Protein AF-A0A936W8V9-F1 (afdb_monomer_lite)

Sequence (253 aa):
MNIRAGKVLLAAVVLLLGIQEAFNMHRQIDDLTSFVIALVVILLVCSRILWSAFKPRDPLSQPSKGRKVFWNVAGGFCALIIVGNILGLDKPPKQTLTVNGLKIPLDACVEGAIRMVDTKAERISLCTCWATALANDSKVSKTYKHELEKGQLDLVIERLQREGTIDLAQLSACMANSKGIRWTDGMLDRVKRDCLTRMKDQGSDGEYDGEKFCDCLTNKVALHSPTFLLDVTPDSVAALTQIQEDCTALSRK

Structure (mmCIF, N/CA/C/O backbone):
data_AF-A0A936W8V9-F1
#
_entry.id   AF-A0A936W8V9-F1
#
loop_
_atom_site.group_PDB
_atom_site.id
_atom_site.type_symbol
_atom_site.label_atom_id
_atom_site.label_alt_id
_atom_site.label_comp_id
_atom_site.label_asym_id
_atom_site.label_entity_id
_atom_site.label_seq_id
_atom_site.pdbx_PDB_ins_code
_atom_site.Cartn_x
_atom_site.Cartn_y
_atom_site.Cartn_z
_atom_site.occupancy
_atom_site.B_iso_or_equiv
_atom_site.auth_seq_id
_atom_site.auth_comp_id
_atom_site.auth_asym_id
_atom_site.auth_atom_id
_atom_site.pdbx_PDB_model_num
ATOM 1 N N . MET A 1 1 ? 37.324 -20.707 34.505 1.00 37.88 1 MET A N 1
ATOM 2 C CA . MET A 1 1 ? 35.964 -20.148 34.318 1.00 37.88 1 MET A CA 1
ATOM 3 C C . MET A 1 1 ? 35.414 -20.644 32.988 1.00 37.88 1 MET A C 1
ATOM 5 O O . MET A 1 1 ? 35.873 -20.175 31.960 1.00 37.88 1 MET A O 1
ATOM 9 N N . ASN A 1 2 ? 34.470 -21.592 32.977 1.00 39.66 2 ASN A N 1
ATOM 10 C CA . ASN A 1 2 ? 33.780 -21.969 31.735 1.00 39.66 2 ASN A CA 1
ATOM 11 C C . ASN A 1 2 ? 32.602 -21.015 31.523 1.00 39.66 2 ASN A C 1
ATOM 13 O O . ASN A 1 2 ? 31.531 -21.206 32.102 1.00 39.66 2 ASN A O 1
ATOM 17 N N . ILE A 1 3 ? 32.822 -19.963 30.734 1.00 49.72 3 ILE A N 1
ATOM 18 C CA . ILE A 1 3 ? 31.761 -19.049 30.304 1.00 49.72 3 ILE A CA 1
ATOM 19 C C . ILE A 1 3 ? 30.770 -19.865 29.470 1.00 49.72 3 ILE A C 1
ATOM 21 O O . ILE A 1 3 ? 31.146 -20.528 28.505 1.00 49.72 3 ILE A O 1
ATOM 25 N N . ARG A 1 4 ? 29.486 -19.844 29.841 1.00 57.22 4 ARG A N 1
ATOM 26 C CA . ARG A 1 4 ? 28.439 -20.504 29.048 1.00 57.22 4 ARG A CA 1
ATOM 27 C C . ARG A 1 4 ? 28.131 -19.646 27.822 1.00 57.22 4 ARG A C 1
ATOM 29 O O . ARG A 1 4 ? 27.159 -18.895 27.840 1.00 57.22 4 ARG A O 1
ATOM 36 N N . ALA A 1 5 ? 28.950 -19.769 26.776 1.00 57.88 5 ALA A N 1
ATOM 37 C CA . ALA A 1 5 ? 28.848 -18.999 25.533 1.00 57.88 5 ALA A CA 1
ATOM 38 C C . ALA A 1 5 ? 27.419 -18.975 24.953 1.00 57.88 5 ALA A C 1
ATOM 40 O O . ALA A 1 5 ? 26.938 -17.919 24.559 1.00 57.88 5 ALA A O 1
ATOM 41 N N . GLY A 1 6 ? 26.678 -20.087 25.030 1.00 59.22 6 GLY A N 1
ATOM 42 C CA . GLY A 1 6 ? 25.282 -20.148 24.575 1.00 59.22 6 GLY A CA 1
ATOM 43 C C . GLY A 1 6 ? 24.300 -19.253 25.348 1.00 59.22 6 GLY A C 1
ATOM 44 O O . GLY A 1 6 ? 23.336 -18.770 24.768 1.00 59.22 6 GLY A O 1
ATOM 45 N N . LYS A 1 7 ? 24.540 -18.964 26.636 1.00 56.91 7 LYS A N 1
ATOM 46 C CA . LYS A 1 7 ? 23.698 -18.024 27.406 1.00 56.91 7 LYS A CA 1
ATOM 47 C C . LYS A 1 7 ? 24.012 -16.568 27.075 1.00 56.91 7 LYS A C 1
ATOM 49 O O . LYS A 1 7 ? 23.115 -15.735 27.102 1.00 56.91 7 LYS A O 1
ATOM 54 N N . VAL A 1 8 ? 25.274 -16.277 26.770 1.00 61.38 8 VAL A N 1
ATOM 55 C CA . VAL A 1 8 ? 25.704 -14.951 26.311 1.00 61.38 8 VAL A CA 1
ATOM 56 C C . VAL A 1 8 ? 25.133 -14.679 24.918 1.00 61.38 8 VAL A C 1
ATOM 58 O O . VAL A 1 8 ? 24.550 -13.623 24.701 1.00 61.38 8 VAL A O 1
ATOM 61 N N . LEU A 1 9 ? 25.189 -15.672 24.023 1.00 65.25 9 LEU A N 1
ATOM 62 C CA . LEU A 1 9 ? 24.559 -15.613 22.703 1.00 65.25 9 LEU A CA 1
ATOM 63 C C . LEU A 1 9 ? 23.038 -15.414 22.812 1.00 65.25 9 LEU A C 1
ATOM 65 O O . LEU A 1 9 ? 22.484 -14.544 22.152 1.00 65.25 9 LEU A O 1
ATOM 69 N N . LEU A 1 10 ? 22.369 -16.156 23.702 1.00 63.50 10 LEU A N 1
ATOM 70 C CA . LEU A 1 10 ? 20.932 -16.007 23.943 1.00 63.50 10 LEU A CA 1
ATOM 71 C C . LEU A 1 10 ? 20.573 -14.606 24.462 1.00 63.50 10 LEU A C 1
ATOM 73 O O . LEU A 1 10 ? 19.599 -14.023 24.001 1.00 63.50 10 LEU A O 1
ATOM 77 N N . ALA A 1 11 ? 21.359 -14.047 25.388 1.00 61.91 11 ALA A N 1
ATOM 78 C CA . ALA A 1 11 ? 21.147 -12.684 25.872 1.00 61.91 11 ALA A CA 1
ATOM 79 C C . ALA A 1 11 ? 21.314 -11.645 24.754 1.00 61.91 11 ALA A C 1
ATOM 81 O O . ALA A 1 11 ? 20.535 -10.699 24.704 1.00 61.91 11 ALA A O 1
ATOM 82 N N . ALA A 1 12 ? 22.288 -11.830 23.857 1.00 64.44 12 ALA A N 1
ATOM 83 C CA . ALA A 1 12 ? 22.504 -10.949 22.711 1.00 64.44 12 ALA A CA 1
ATOM 84 C C . ALA A 1 12 ? 21.347 -11.024 21.701 1.00 64.44 12 ALA A C 1
ATOM 86 O O . ALA A 1 12 ? 20.862 -9.989 21.256 1.00 64.44 12 ALA A O 1
ATOM 87 N N . VAL A 1 13 ? 20.852 -12.228 21.397 1.00 65.06 13 VAL A N 1
ATOM 88 C CA . VAL A 1 13 ? 19.699 -12.424 20.500 1.00 65.06 13 VAL A CA 1
ATOM 89 C C . VAL A 1 13 ? 18.427 -11.806 21.089 1.00 65.06 13 VAL A C 1
ATOM 91 O O . VAL A 1 13 ? 17.727 -11.078 20.393 1.00 65.06 13 VAL A O 1
ATOM 94 N N . VAL A 1 14 ? 18.152 -12.035 22.378 1.00 69.75 14 VAL A N 1
ATOM 95 C CA . VAL A 1 14 ? 16.986 -11.452 23.070 1.00 69.75 14 VAL A CA 1
ATOM 96 C C . VAL A 1 14 ? 17.079 -9.928 23.140 1.00 69.75 14 VAL A C 1
ATOM 98 O O . VAL A 1 14 ? 16.068 -9.254 22.970 1.00 69.75 14 VAL A O 1
ATOM 101 N N . LEU A 1 15 ? 18.277 -9.377 23.350 1.00 68.75 15 LEU A N 1
ATOM 102 C CA . LEU A 1 15 ? 18.489 -7.932 23.358 1.00 68.75 15 LEU A CA 1
ATOM 103 C C . LEU A 1 15 ? 18.220 -7.326 21.973 1.00 68.75 15 LEU A C 1
ATOM 105 O O . LEU A 1 15 ? 17.493 -6.346 21.874 1.00 68.75 15 LEU A O 1
ATOM 109 N N . LEU A 1 16 ? 18.775 -7.915 20.910 1.00 63.75 16 LEU A N 1
ATOM 110 C CA . LEU A 1 16 ? 18.636 -7.396 19.546 1.00 63.75 16 LEU A CA 1
ATOM 111 C C . LEU A 1 16 ? 17.187 -7.462 19.051 1.00 63.75 16 LEU A C 1
ATOM 113 O O . LEU A 1 16 ? 16.658 -6.450 18.596 1.00 63.75 16 LEU A O 1
ATOM 117 N N . LEU A 1 17 ? 16.533 -8.617 19.202 1.00 66.44 17 LEU A N 1
ATOM 118 C CA . LEU A 1 17 ? 15.135 -8.791 18.796 1.00 66.44 17 LEU A CA 1
ATOM 119 C C . LEU A 1 17 ? 14.184 -7.981 19.686 1.00 66.44 17 LEU A C 1
ATOM 121 O O . LEU A 1 17 ? 13.256 -7.353 19.190 1.00 66.44 17 LEU A O 1
ATOM 125 N N . GLY A 1 18 ? 14.438 -7.937 20.997 1.00 64.88 18 GLY A N 1
ATOM 126 C CA . GLY A 1 18 ? 13.626 -7.164 21.933 1.00 64.88 18 GLY A CA 1
ATOM 127 C C . GLY A 1 18 ? 13.702 -5.660 21.676 1.00 64.88 18 GLY A C 1
ATOM 128 O O . GLY A 1 18 ? 12.679 -4.984 21.708 1.00 64.88 18 GLY A O 1
ATOM 129 N N . ILE A 1 19 ? 14.895 -5.124 21.392 1.00 68.88 19 ILE A N 1
ATOM 130 C CA . ILE A 1 19 ? 15.062 -3.706 21.046 1.00 68.88 19 ILE A CA 1
ATOM 131 C C . ILE A 1 19 ? 14.352 -3.391 19.726 1.00 68.88 19 ILE A C 1
ATOM 133 O O . ILE A 1 19 ? 13.670 -2.372 19.649 1.00 68.88 19 ILE A O 1
ATOM 137 N N . GLN A 1 20 ? 14.463 -4.256 18.711 1.00 65.31 20 GLN A N 1
ATOM 138 C CA . GLN A 1 20 ? 13.733 -4.080 17.450 1.00 65.31 20 GLN A CA 1
ATOM 139 C C . GLN A 1 20 ? 12.219 -4.013 17.672 1.00 65.31 20 GLN A C 1
ATOM 141 O O . GLN A 1 20 ? 11.575 -3.102 17.154 1.00 65.31 20 GLN A O 1
ATOM 146 N N . GLU A 1 21 ? 11.662 -4.907 18.490 1.00 67.69 21 GLU A N 1
ATOM 147 C CA . GLU A 1 21 ? 10.230 -4.881 18.796 1.00 67.69 21 GLU A CA 1
ATOM 148 C C . GLU A 1 21 ? 9.819 -3.673 19.640 1.00 67.69 21 GLU A C 1
ATOM 150 O O . GLU A 1 21 ? 8.775 -3.076 19.390 1.00 67.69 21 GLU A O 1
ATOM 155 N N . ALA A 1 22 ? 10.657 -3.231 20.582 1.00 67.12 22 ALA A N 1
ATOM 156 C CA . ALA A 1 22 ? 10.398 -2.006 21.333 1.00 67.12 22 ALA A CA 1
ATOM 157 C C . ALA A 1 22 ? 10.363 -0.777 20.404 1.00 67.12 22 ALA A C 1
ATOM 159 O O . ALA A 1 22 ? 9.463 0.054 20.510 1.00 67.12 22 ALA A O 1
ATOM 160 N N . PHE A 1 23 ? 11.293 -0.675 19.449 1.00 66.56 23 PHE A N 1
ATOM 161 C CA . PHE A 1 23 ? 11.284 0.398 18.448 1.00 66.56 23 PHE A CA 1
ATOM 162 C C . PHE A 1 23 ? 10.077 0.318 17.507 1.00 66.56 23 PHE A C 1
ATOM 164 O O . PHE A 1 23 ? 9.501 1.355 17.174 1.00 66.56 23 PHE A O 1
ATOM 171 N N . ASN A 1 24 ? 9.666 -0.888 17.105 1.00 65.50 24 ASN A N 1
ATOM 172 C CA . ASN A 1 24 ? 8.441 -1.085 16.330 1.00 65.50 24 ASN A CA 1
ATOM 173 C C . ASN A 1 24 ? 7.208 -0.630 17.118 1.00 65.50 24 ASN A C 1
ATOM 175 O O . ASN A 1 24 ? 6.379 0.100 16.581 1.00 65.50 24 ASN A O 1
ATOM 179 N N . MET A 1 25 ? 7.117 -0.993 18.398 1.00 62.84 25 MET A N 1
ATOM 180 C CA . MET A 1 25 ? 6.030 -0.583 19.288 1.00 62.84 25 MET A CA 1
ATOM 181 C C . MET A 1 25 ? 5.993 0.939 19.474 1.00 62.84 25 MET A C 1
ATOM 183 O O . MET A 1 25 ? 4.933 1.550 19.346 1.00 62.84 25 MET A O 1
ATOM 187 N N . HIS A 1 26 ? 7.148 1.576 19.695 1.00 66.38 26 HIS A N 1
ATOM 188 C CA . HIS A 1 26 ? 7.242 3.034 19.799 1.00 66.38 26 HIS A CA 1
ATOM 189 C C . HIS A 1 26 ? 6.765 3.726 18.516 1.00 66.38 26 HIS A C 1
ATOM 191 O O . HIS A 1 26 ? 5.952 4.642 18.582 1.00 66.38 26 HIS A O 1
ATOM 197 N N . ARG A 1 27 ? 7.174 3.226 17.342 1.00 59.06 27 ARG A N 1
ATOM 198 C CA . ARG A 1 27 ? 6.687 3.723 16.043 1.00 59.06 27 ARG A CA 1
ATOM 199 C C . ARG A 1 27 ? 5.178 3.552 15.837 1.00 59.06 27 ARG A C 1
ATOM 201 O O . ARG A 1 27 ? 4.585 4.301 15.063 1.00 59.06 27 ARG A O 1
ATOM 208 N N . GLN A 1 28 ? 4.558 2.555 16.465 1.00 55.88 28 GLN A N 1
ATOM 209 C CA . GLN A 1 28 ? 3.128 2.269 16.310 1.00 55.88 28 GLN A CA 1
ATOM 210 C C . GLN A 1 28 ? 2.243 3.114 17.229 1.00 55.88 28 GLN A C 1
ATOM 212 O O . GLN A 1 28 ? 1.166 3.550 16.811 1.00 55.88 28 GLN A O 1
ATOM 217 N N . ILE A 1 29 ? 2.680 3.319 18.471 1.00 63.56 29 ILE A N 1
ATOM 218 C CA . ILE A 1 29 ? 1.866 3.929 19.530 1.00 63.56 29 ILE A CA 1
ATOM 219 C C . ILE A 1 29 ? 2.212 5.415 19.712 1.00 63.56 29 ILE A C 1
ATOM 221 O O . ILE A 1 29 ? 1.361 6.178 20.159 1.00 63.56 29 ILE A O 1
ATOM 225 N N . ASP A 1 30 ? 3.422 5.830 19.319 1.00 54.50 30 ASP A N 1
ATOM 226 C CA . ASP A 1 30 ? 3.995 7.158 19.600 1.00 54.50 30 ASP A CA 1
ATOM 227 C C . ASP A 1 30 ? 4.002 7.489 21.107 1.00 54.50 30 ASP A C 1
ATOM 229 O O . ASP A 1 30 ? 3.985 8.640 21.534 1.00 54.50 30 ASP A O 1
ATOM 233 N N . ASP A 1 31 ? 4.019 6.442 21.940 1.00 61.50 31 ASP A N 1
ATOM 234 C CA . ASP A 1 31 ? 4.092 6.550 23.391 1.00 61.50 31 ASP A CA 1
ATOM 235 C C . ASP A 1 31 ? 5.502 6.195 23.866 1.00 61.50 31 ASP A C 1
ATOM 237 O O . ASP A 1 31 ? 5.981 5.059 23.755 1.00 61.50 31 ASP A O 1
ATOM 241 N N . LEU A 1 32 ? 6.182 7.208 24.397 1.00 54.34 32 LEU A N 1
ATOM 242 C CA . LEU A 1 32 ? 7.520 7.102 24.969 1.00 54.34 32 LEU A CA 1
ATOM 243 C C . LEU A 1 32 ? 7.519 6.242 26.246 1.00 54.34 32 LEU A C 1
ATOM 245 O O . LEU A 1 32 ? 8.511 5.585 26.561 1.00 54.34 32 LEU A O 1
ATOM 249 N N . THR A 1 33 ? 6.406 6.228 26.982 1.00 63.56 33 THR A N 1
ATOM 250 C CA . THR A 1 33 ? 6.311 5.568 28.289 1.00 63.56 33 THR A CA 1
ATOM 251 C C . THR A 1 33 ? 6.306 4.051 28.128 1.00 63.56 33 THR A C 1
ATOM 253 O O . THR A 1 33 ? 7.104 3.352 28.758 1.00 63.56 33 THR A O 1
ATOM 256 N N . SER A 1 34 ? 5.478 3.544 27.212 1.00 63.16 34 SER A N 1
ATOM 257 C CA . SER A 1 34 ? 5.430 2.124 26.846 1.00 63.16 34 SER A CA 1
ATOM 258 C C . SER A 1 34 ? 6.767 1.617 26.284 1.00 63.16 34 SER A C 1
ATOM 260 O O . SER A 1 34 ? 7.207 0.517 26.630 1.00 63.16 34 SER A O 1
ATOM 262 N N . PHE A 1 35 ? 7.476 2.445 25.505 1.00 66.19 35 PHE A N 1
ATOM 263 C CA . PHE A 1 35 ? 8.822 2.136 25.007 1.00 66.19 35 PHE A CA 1
ATOM 264 C C . PHE A 1 35 ? 9.847 1.971 26.137 1.00 66.19 35 PHE A C 1
ATOM 266 O O . PHE A 1 35 ? 10.566 0.970 26.189 1.00 66.19 35 PHE A O 1
ATOM 273 N N . VAL A 1 36 ? 9.897 2.926 27.072 1.00 65.38 36 VAL A N 1
ATOM 274 C CA . VAL A 1 36 ? 10.830 2.888 28.209 1.00 65.38 36 VAL A CA 1
ATOM 275 C C . VAL A 1 36 ? 10.567 1.664 29.088 1.00 65.38 36 VAL A C 1
ATOM 277 O O . VAL A 1 36 ? 11.514 0.987 29.491 1.00 65.38 36 VAL A O 1
ATOM 280 N N . ILE A 1 37 ? 9.299 1.325 29.339 1.00 68.94 37 ILE A N 1
ATOM 281 C CA . ILE A 1 37 ? 8.928 0.139 30.122 1.00 68.94 37 ILE A CA 1
ATOM 282 C C . ILE A 1 37 ? 9.406 -1.145 29.429 1.00 68.94 37 ILE A C 1
ATOM 284 O O . ILE A 1 37 ? 10.048 -1.979 30.073 1.00 68.94 37 ILE A O 1
ATOM 288 N N . ALA A 1 38 ? 9.159 -1.294 28.123 1.00 70.06 38 ALA A N 1
ATOM 289 C CA . ALA A 1 38 ? 9.606 -2.459 27.359 1.00 70.06 38 ALA A CA 1
ATOM 290 C C . ALA A 1 38 ? 11.135 -2.621 27.409 1.00 70.06 38 ALA A C 1
ATOM 292 O O . ALA A 1 38 ? 11.650 -3.714 27.664 1.00 70.06 38 ALA A O 1
ATOM 293 N N . LEU A 1 39 ? 11.870 -1.518 27.257 1.00 71.44 39 LEU A N 1
ATOM 294 C CA . LEU A 1 39 ? 13.332 -1.509 27.255 1.00 71.44 39 LEU A CA 1
ATOM 295 C C . LEU A 1 39 ? 13.913 -1.863 28.636 1.00 71.44 39 LEU A C 1
ATOM 297 O O . LEU A 1 39 ? 14.855 -2.654 28.730 1.00 71.44 39 LEU A O 1
ATOM 301 N N . VAL A 1 40 ? 13.302 -1.371 29.720 1.00 70.75 40 VAL A N 1
ATOM 302 C CA . VAL A 1 40 ? 13.661 -1.744 31.100 1.00 70.75 40 VAL A CA 1
ATOM 303 C C . VAL A 1 40 ? 13.437 -3.239 31.345 1.00 70.75 40 VAL A C 1
ATOM 305 O O . VAL A 1 40 ? 14.305 -3.901 31.919 1.00 70.75 40 VAL A O 1
ATOM 308 N N . VAL A 1 41 ? 12.321 -3.805 30.878 1.00 76.31 41 VAL A N 1
ATOM 309 C CA . VAL A 1 41 ? 12.036 -5.244 31.017 1.00 76.31 41 VAL A CA 1
ATOM 310 C C . VAL A 1 41 ? 13.072 -6.087 30.266 1.00 76.31 41 VAL A C 1
ATOM 312 O O . VAL A 1 41 ? 13.609 -7.041 30.836 1.00 76.31 41 VAL A O 1
ATOM 315 N N . ILE A 1 42 ? 13.419 -5.712 29.032 1.00 74.06 42 ILE A N 1
ATOM 316 C CA . ILE A 1 42 ? 14.437 -6.407 28.227 1.00 74.06 42 ILE A CA 1
ATOM 317 C C . ILE A 1 42 ? 15.800 -6.381 28.934 1.00 74.06 42 ILE A C 1
ATOM 319 O O . ILE A 1 42 ? 16.441 -7.424 29.087 1.00 74.06 42 ILE A O 1
ATOM 323 N N . LEU A 1 43 ? 16.222 -5.222 29.448 1.00 72.00 43 LEU A N 1
ATOM 324 C CA . LEU A 1 43 ? 17.481 -5.086 30.188 1.00 72.00 43 LEU A CA 1
ATOM 325 C C . LEU A 1 43 ? 17.495 -5.918 31.484 1.00 72.00 43 LEU A C 1
ATOM 327 O O . LEU A 1 43 ? 18.513 -6.537 31.819 1.00 72.00 43 LEU A O 1
ATOM 331 N N . LEU A 1 44 ? 16.371 -6.004 32.201 1.00 73.31 44 LEU A N 1
ATOM 332 C CA . LEU A 1 44 ? 16.239 -6.853 33.392 1.00 73.31 44 LEU A CA 1
ATOM 333 C C . LEU A 1 44 ? 16.338 -8.350 33.053 1.00 73.31 44 LEU A C 1
ATOM 335 O O . LEU A 1 44 ? 16.955 -9.115 33.801 1.00 73.31 44 LEU A O 1
ATOM 339 N N . VAL A 1 45 ? 15.797 -8.780 31.912 1.00 74.75 45 VAL A N 1
ATOM 340 C CA . VAL A 1 45 ? 15.921 -10.165 31.436 1.00 74.75 45 VAL A CA 1
ATOM 341 C C . VAL A 1 45 ? 17.364 -10.468 31.018 1.00 74.75 45 VAL A C 1
ATOM 343 O O . VAL A 1 45 ? 17.948 -11.445 31.499 1.00 74.75 45 VAL A O 1
ATOM 346 N N . CYS A 1 46 ? 17.985 -9.613 30.202 1.00 67.75 46 CYS A N 1
ATOM 347 C CA . CYS A 1 46 ? 19.363 -9.797 29.736 1.00 67.75 46 CYS A CA 1
ATOM 348 C C . CYS A 1 46 ? 20.372 -9.790 30.893 1.00 67.75 46 CYS A C 1
ATOM 350 O O . CYS A 1 46 ? 21.222 -10.681 30.972 1.00 67.75 46 CYS A O 1
ATOM 352 N N . SER A 1 47 ? 20.242 -8.861 31.847 1.00 69.69 47 SER A N 1
ATOM 353 C CA . SER A 1 47 ? 21.110 -8.806 33.035 1.00 69.69 47 SER A CA 1
ATOM 354 C C . SER A 1 47 ? 21.031 -10.084 33.878 1.00 69.69 47 SER A C 1
ATOM 356 O O . SER A 1 47 ? 22.053 -10.573 34.364 1.00 69.69 47 SER A O 1
ATOM 358 N N . ARG A 1 48 ? 19.850 -10.708 33.996 1.00 65.81 48 ARG A N 1
ATOM 359 C CA . ARG A 1 48 ? 19.678 -11.982 34.717 1.00 65.81 48 ARG A CA 1
ATOM 360 C C . ARG A 1 48 ? 20.191 -13.196 33.942 1.00 65.81 48 ARG A C 1
ATOM 362 O O . ARG A 1 48 ? 20.740 -14.109 34.569 1.00 65.81 48 ARG A O 1
ATOM 369 N N . ILE A 1 49 ? 20.069 -13.220 32.612 1.00 69.31 49 ILE A N 1
ATOM 370 C CA . ILE A 1 49 ? 20.666 -14.273 31.769 1.00 69.31 49 ILE A CA 1
ATOM 371 C C . ILE A 1 49 ? 22.194 -14.230 31.884 1.00 69.31 49 ILE A C 1
ATOM 373 O O . ILE A 1 49 ? 22.821 -15.272 32.105 1.00 69.31 49 ILE A O 1
ATOM 377 N N . LEU A 1 50 ? 22.777 -13.029 31.828 1.00 66.19 50 LEU A N 1
ATOM 378 C CA . LEU A 1 50 ? 24.210 -12.812 32.013 1.00 66.19 50 LEU A CA 1
ATOM 379 C C . LEU A 1 50 ? 24.652 -13.207 33.429 1.00 66.19 50 LEU A C 1
ATOM 381 O O . LEU A 1 50 ? 25.574 -14.006 33.574 1.00 66.19 50 LEU A O 1
ATOM 385 N N . TRP A 1 51 ? 23.931 -12.800 34.480 1.00 64.94 51 TRP A N 1
ATOM 386 C CA . TRP A 1 51 ? 24.224 -13.227 35.858 1.00 64.94 51 TRP A CA 1
ATOM 387 C C . TRP A 1 51 ? 24.206 -14.761 36.016 1.00 64.94 51 TRP A C 1
ATOM 389 O O . TRP A 1 51 ? 25.040 -15.352 36.703 1.00 64.94 51 TRP A O 1
ATOM 399 N N . SER A 1 52 ? 23.282 -15.446 35.336 1.00 65.06 52 SER A N 1
ATOM 400 C CA . SER A 1 52 ? 23.204 -16.916 35.293 1.00 65.06 52 SER A CA 1
ATOM 401 C C . SER A 1 52 ? 24.325 -17.577 34.473 1.00 65.06 52 SER A C 1
ATOM 403 O O . SER A 1 52 ? 24.556 -18.788 34.600 1.00 65.06 52 SER A O 1
ATOM 405 N N . ALA A 1 53 ? 24.995 -16.828 33.597 1.00 59.47 53 ALA A N 1
ATOM 406 C CA . ALA A 1 53 ? 26.127 -17.295 32.802 1.00 59.47 53 ALA A CA 1
ATOM 407 C C . ALA A 1 53 ? 27.452 -17.223 33.578 1.00 59.47 53 ALA A C 1
ATOM 409 O O . ALA A 1 53 ? 28.310 -18.077 33.356 1.00 59.47 53 ALA A O 1
ATOM 410 N N . PHE A 1 54 ? 27.578 -16.277 34.516 1.00 61.59 54 PHE A N 1
ATOM 411 C CA . PHE A 1 54 ? 28.797 -16.044 35.301 1.00 61.59 54 PHE A CA 1
ATOM 412 C C . PHE A 1 54 ? 28.805 -16.684 36.701 1.00 61.59 54 PHE A C 1
ATOM 414 O O . PHE A 1 54 ? 29.822 -16.625 37.388 1.00 61.59 54 PHE A O 1
ATOM 421 N N . LYS A 1 55 ? 27.715 -17.328 37.145 1.00 53.81 55 LYS A N 1
ATOM 422 C CA . LYS A 1 55 ? 27.662 -17.930 38.488 1.00 53.81 55 LYS A CA 1
ATOM 423 C C . LYS A 1 55 ? 28.568 -19.181 38.598 1.00 53.81 55 LYS A C 1
ATOM 425 O O . LYS A 1 55 ? 28.393 -20.105 37.793 1.00 53.81 55 LYS A O 1
ATOM 430 N N . PRO A 1 56 ? 29.490 -19.255 39.582 1.00 48.66 56 PRO A N 1
ATOM 431 C CA . PRO A 1 56 ? 30.291 -20.451 39.839 1.00 48.66 56 PRO A CA 1
ATOM 432 C C . PRO A 1 56 ? 29.409 -21.634 40.275 1.00 48.66 56 PRO A C 1
ATOM 434 O O . PRO A 1 56 ? 28.299 -21.470 40.784 1.00 48.66 56 PRO A O 1
ATOM 437 N N . ARG A 1 57 ? 29.870 -22.845 39.957 1.00 45.38 57 ARG A N 1
ATOM 438 C CA . ARG A 1 57 ? 29.091 -24.087 39.990 1.00 45.38 57 ARG A CA 1
ATOM 439 C C . ARG A 1 57 ? 29.177 -24.724 41.382 1.00 45.38 57 ARG A C 1
ATOM 441 O O . ARG A 1 57 ? 30.046 -25.557 41.590 1.00 45.38 57 ARG A O 1
ATOM 448 N N . ASP A 1 58 ? 28.258 -24.392 42.285 1.00 48.69 58 ASP A N 1
ATOM 449 C CA . ASP A 1 58 ? 28.088 -25.170 43.521 1.00 48.69 58 ASP A CA 1
ATOM 450 C C . ASP A 1 58 ? 27.157 -26.371 43.264 1.00 48.69 58 ASP A C 1
ATOM 452 O O . ASP A 1 58 ? 26.013 -26.174 42.830 1.00 48.69 58 ASP A O 1
ATOM 456 N N . PRO A 1 59 ? 27.603 -27.619 43.509 1.00 45.03 59 PRO A N 1
ATOM 457 C CA . PRO A 1 59 ? 26.858 -28.827 43.149 1.00 45.03 59 PRO A CA 1
ATOM 458 C C . PRO A 1 59 ? 25.653 -29.140 44.057 1.00 45.03 59 PRO A C 1
ATOM 460 O O . PRO A 1 59 ? 24.948 -30.108 43.796 1.00 45.03 59 PRO A O 1
ATOM 463 N N . LEU A 1 60 ? 25.362 -28.325 45.080 1.00 47.12 60 LEU A N 1
ATOM 464 C CA . LEU A 1 60 ? 24.312 -28.599 46.078 1.00 47.12 60 LEU A CA 1
ATOM 465 C C . LEU A 1 60 ? 23.286 -27.468 46.272 1.00 47.12 60 LEU A C 1
ATOM 467 O O . LEU A 1 60 ? 22.607 -27.413 47.295 1.00 47.12 60 LEU A O 1
ATOM 471 N N . SER A 1 61 ? 23.112 -26.562 45.306 1.00 48.31 61 SER A N 1
ATOM 472 C CA . SER A 1 61 ? 22.051 -25.552 45.440 1.00 48.31 61 SER A CA 1
ATOM 473 C C . SER A 1 61 ? 20.686 -26.119 45.030 1.00 48.31 61 SER A C 1
ATOM 475 O O . SER A 1 61 ? 20.352 -26.207 43.846 1.00 48.31 61 SER A O 1
ATOM 477 N N . GLN A 1 62 ? 19.870 -26.486 46.027 1.00 52.75 62 GLN A N 1
ATOM 478 C CA . GLN A 1 62 ? 18.417 -26.593 45.860 1.00 52.75 62 GLN A CA 1
ATOM 479 C C . GLN A 1 62 ? 17.909 -25.360 45.092 1.00 52.75 62 GLN A C 1
ATOM 481 O O . GLN A 1 62 ? 18.428 -24.258 45.311 1.00 52.75 62 GLN A O 1
ATOM 486 N N . PRO A 1 63 ? 16.910 -25.497 44.196 1.00 49.53 63 PRO A N 1
ATOM 487 C CA . PRO A 1 63 ? 16.336 -24.344 43.518 1.00 49.53 63 PRO A CA 1
ATOM 488 C C . PRO A 1 63 ? 15.845 -23.371 44.591 1.00 49.53 63 PRO A C 1
ATOM 490 O O . PRO A 1 63 ? 14.884 -23.654 45.303 1.00 49.53 63 PRO A O 1
ATOM 493 N N . SER A 1 64 ? 16.554 -22.250 44.751 1.00 55.97 64 SER A N 1
ATOM 494 C CA . SER A 1 64 ? 16.244 -21.287 45.800 1.00 55.97 64 SER A CA 1
ATOM 495 C C . SER A 1 64 ? 14.786 -20.856 45.653 1.00 55.97 64 SER A C 1
ATOM 497 O O . SER A 1 64 ? 14.291 -20.710 44.531 1.00 55.97 64 SER A O 1
ATOM 499 N N . LYS A 1 65 ? 14.085 -20.639 46.773 1.00 52.22 65 LYS A N 1
ATOM 500 C CA . LYS A 1 65 ? 12.695 -20.139 46.781 1.00 52.22 65 LYS A CA 1
ATOM 501 C C . LYS A 1 65 ? 12.511 -18.953 45.813 1.00 52.22 65 LYS A C 1
ATOM 503 O O . LYS A 1 65 ? 11.492 -18.874 45.135 1.00 52.22 65 LYS A O 1
ATOM 508 N N . GLY A 1 66 ? 13.547 -18.125 45.633 1.00 47.91 66 GLY A N 1
ATOM 509 C CA . GLY A 1 66 ? 13.587 -17.030 44.659 1.00 47.91 66 GLY A CA 1
ATOM 510 C C . GLY A 1 66 ? 13.467 -17.433 43.180 1.00 47.91 66 GLY A C 1
ATOM 511 O O . GLY A 1 66 ? 12.851 -16.698 42.416 1.00 47.91 66 GLY A O 1
ATOM 512 N N . ARG A 1 67 ? 13.972 -18.601 42.751 1.00 54.91 67 ARG A N 1
ATOM 513 C CA . ARG A 1 67 ? 13.783 -19.098 41.370 1.00 54.91 67 ARG A CA 1
ATOM 514 C C . ARG A 1 67 ? 12.320 -19.457 41.103 1.00 54.91 67 ARG A C 1
ATOM 516 O O . ARG A 1 67 ? 11.824 -19.178 40.018 1.00 54.91 67 ARG A O 1
ATOM 523 N N . LYS A 1 68 ? 11.635 -20.050 42.085 1.00 51.28 68 LYS A N 1
ATOM 524 C CA . LYS A 1 68 ? 10.220 -20.444 41.976 1.00 51.28 68 LYS A CA 1
ATOM 525 C C . LYS A 1 68 ? 9.298 -19.220 42.015 1.00 51.28 68 LYS A C 1
ATOM 527 O O . LYS A 1 68 ? 8.414 -19.100 41.178 1.00 51.28 68 LYS A O 1
ATOM 532 N N . VAL A 1 69 ? 9.574 -18.275 42.916 1.00 55.06 69 VAL A N 1
ATOM 533 C CA . VAL A 1 69 ? 8.861 -16.988 42.989 1.00 55.06 69 VAL A CA 1
ATOM 534 C C . VAL A 1 69 ? 9.039 -16.187 41.696 1.00 55.06 69 VAL A C 1
ATOM 536 O O . VAL A 1 69 ? 8.060 -15.677 41.170 1.00 55.06 69 VAL A O 1
ATOM 539 N N . PHE A 1 70 ? 10.245 -16.143 41.120 1.00 57.06 70 PHE A N 1
ATOM 540 C CA . PHE A 1 70 ? 10.481 -15.433 39.860 1.00 57.06 70 PHE A CA 1
ATOM 541 C C . PHE A 1 70 ? 9.712 -16.033 38.678 1.00 57.06 70 PHE A C 1
ATOM 543 O O . PHE A 1 70 ? 9.083 -15.282 37.948 1.00 57.06 70 PHE A O 1
ATOM 550 N N . TRP A 1 71 ? 9.716 -17.360 38.491 1.00 59.03 71 TRP A N 1
ATOM 551 C CA . TRP A 1 71 ? 8.949 -17.981 37.400 1.00 59.03 71 TRP A CA 1
ATOM 552 C C . TRP A 1 71 ? 7.437 -17.824 37.577 1.00 59.03 71 TRP A C 1
ATOM 554 O O . TRP A 1 71 ? 6.734 -17.677 36.584 1.00 59.03 71 TRP A O 1
ATOM 564 N N . ASN A 1 72 ? 6.946 -17.767 38.818 1.00 54.69 72 ASN A N 1
ATOM 565 C CA . ASN A 1 72 ? 5.541 -17.467 39.090 1.00 54.69 72 ASN A CA 1
ATOM 566 C C . ASN A 1 72 ? 5.195 -15.998 38.793 1.00 54.69 72 ASN A C 1
ATOM 568 O O . ASN A 1 72 ? 4.146 -15.733 38.219 1.00 54.69 72 ASN A O 1
ATOM 572 N N . VAL A 1 73 ? 6.073 -15.048 39.133 1.00 57.81 73 VAL A N 1
ATOM 573 C CA . VAL A 1 73 ? 5.862 -13.618 38.841 1.00 57.81 73 VAL A CA 1
ATOM 574 C C . VAL A 1 73 ? 6.013 -13.331 37.345 1.00 57.81 73 VAL A C 1
ATOM 576 O O . VAL A 1 73 ? 5.153 -12.679 36.769 1.00 57.81 73 VAL A O 1
ATOM 579 N N . ALA A 1 74 ? 7.051 -13.861 36.695 1.00 60.34 74 ALA A N 1
ATOM 580 C CA . ALA A 1 74 ? 7.257 -13.737 35.252 1.00 60.34 74 ALA A CA 1
ATOM 581 C C . ALA A 1 74 ? 6.138 -14.432 34.464 1.00 60.34 74 ALA A C 1
ATOM 583 O O . ALA A 1 74 ? 5.621 -13.865 33.509 1.00 60.34 74 ALA A O 1
ATOM 584 N N . GLY A 1 75 ? 5.710 -15.621 34.901 1.00 57.28 75 GLY A N 1
ATOM 585 C CA . GLY A 1 75 ? 4.555 -16.318 34.337 1.00 57.28 75 GLY A CA 1
ATOM 586 C C . GLY A 1 75 ? 3.256 -15.533 34.519 1.00 57.28 75 GLY A C 1
ATOM 587 O O . GLY A 1 75 ? 2.486 -15.421 33.572 1.00 57.28 75 GLY A O 1
ATOM 588 N N . GLY A 1 76 ? 3.044 -14.925 35.690 1.00 56.25 76 GLY A N 1
ATOM 589 C CA . GLY A 1 76 ? 1.902 -14.048 35.955 1.00 56.25 76 GLY A CA 1
ATOM 590 C C . GLY A 1 76 ? 1.903 -12.787 35.089 1.00 56.25 76 GLY A C 1
ATOM 591 O O . GLY A 1 76 ? 0.864 -12.417 34.554 1.00 56.25 76 GLY A O 1
ATOM 592 N N . PHE A 1 77 ? 3.066 -12.167 34.879 1.00 58.22 77 PHE A N 1
ATOM 593 C CA . PHE A 1 77 ? 3.198 -10.987 34.022 1.00 58.22 77 PHE A CA 1
ATOM 594 C C . PHE A 1 77 ? 2.996 -11.333 32.539 1.00 58.22 77 PHE A C 1
ATOM 596 O O . PHE A 1 77 ? 2.254 -10.643 31.847 1.00 58.22 77 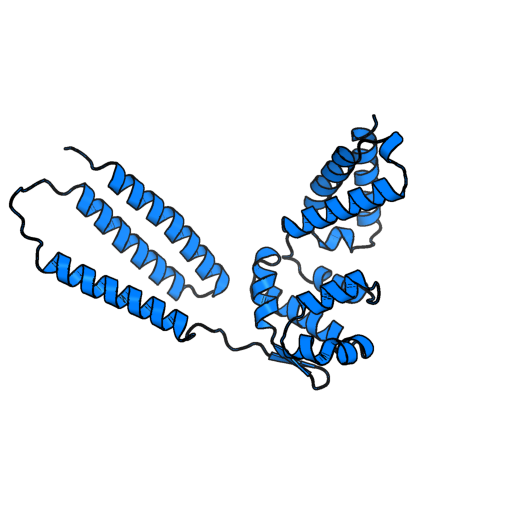PHE A O 1
ATOM 603 N N . CYS A 1 78 ? 3.565 -12.446 32.061 1.00 54.56 78 CYS A N 1
ATOM 604 C CA . CYS A 1 78 ? 3.303 -12.949 30.710 1.00 54.56 78 CYS A CA 1
ATOM 605 C C . CYS A 1 78 ? 1.825 -13.307 30.513 1.00 54.56 78 CYS A C 1
ATOM 607 O O . CYS A 1 78 ? 1.253 -12.977 29.479 1.00 54.56 78 CYS A O 1
ATOM 609 N N . ALA A 1 79 ? 1.185 -13.933 31.505 1.00 52.06 79 ALA A N 1
ATOM 610 C CA . ALA A 1 79 ? -0.242 -14.229 31.456 1.00 52.06 79 ALA A CA 1
ATOM 611 C C . ALA A 1 79 ? -1.083 -12.946 31.410 1.00 52.06 79 ALA A C 1
ATOM 613 O O . ALA A 1 79 ? -2.022 -12.883 30.629 1.00 52.06 79 ALA A O 1
ATOM 614 N N . LEU A 1 80 ? -0.723 -11.905 32.167 1.00 53.34 80 LEU A N 1
ATOM 615 C CA . LEU A 1 80 ? -1.399 -10.604 32.117 1.00 53.34 80 LEU A CA 1
ATOM 616 C C . LEU A 1 80 ? -1.216 -9.889 30.773 1.00 53.34 80 LEU A C 1
ATOM 618 O O . LEU A 1 80 ? -2.173 -9.299 30.286 1.00 53.34 80 LEU A O 1
ATOM 622 N N . ILE A 1 81 ? -0.043 -9.981 30.138 1.00 54.12 81 ILE A N 1
ATOM 623 C CA . ILE A 1 81 ? 0.191 -9.424 28.792 1.00 54.12 81 ILE A CA 1
ATOM 624 C C . ILE A 1 81 ? -0.625 -10.181 27.736 1.00 54.12 81 ILE A C 1
ATOM 626 O O . ILE A 1 81 ? -1.237 -9.562 26.866 1.00 54.12 81 ILE A O 1
ATOM 630 N N . ILE A 1 82 ? -0.670 -11.514 27.814 1.00 51.69 82 ILE A N 1
ATOM 631 C CA . ILE A 1 82 ? -1.475 -12.343 26.907 1.00 51.69 82 ILE A CA 1
ATOM 632 C C . ILE A 1 82 ? -2.964 -12.050 27.112 1.00 51.69 82 ILE A C 1
ATOM 634 O O . ILE A 1 82 ? -3.684 -11.830 26.145 1.00 51.69 82 ILE A O 1
ATOM 638 N N . VAL A 1 83 ? -3.426 -11.987 28.362 1.00 47.31 83 VAL A N 1
ATOM 639 C CA . VAL A 1 83 ? -4.816 -11.661 28.701 1.00 47.31 83 VAL A CA 1
ATOM 640 C C . VAL A 1 83 ? -5.161 -10.230 28.288 1.00 47.31 83 VAL A C 1
ATOM 642 O O . VAL A 1 83 ? -6.232 -10.024 27.738 1.00 47.31 83 VAL A O 1
ATOM 645 N N . GLY A 1 84 ? -4.264 -9.256 28.455 1.00 43.09 84 GLY A N 1
ATOM 646 C CA . GLY A 1 84 ? -4.458 -7.880 27.985 1.00 43.09 84 GLY A CA 1
ATOM 647 C C . GLY A 1 84 ? -4.600 -7.780 26.463 1.00 43.09 84 GLY A C 1
ATOM 648 O O . GLY A 1 84 ? -5.503 -7.097 25.976 1.00 43.09 84 GLY A O 1
ATOM 649 N N . ASN A 1 85 ? -3.787 -8.539 25.718 1.00 44.34 85 ASN A N 1
ATOM 650 C CA . ASN A 1 85 ? -3.889 -8.652 24.259 1.00 44.34 85 ASN A CA 1
ATOM 651 C C . ASN A 1 85 ? -5.176 -9.370 23.813 1.00 44.34 85 ASN A C 1
ATOM 653 O O . ASN A 1 85 ? -5.847 -8.911 22.891 1.00 44.34 85 ASN A O 1
ATOM 657 N N . ILE A 1 86 ? -5.567 -10.460 24.486 1.00 45.28 86 ILE A N 1
ATOM 658 C CA . ILE A 1 86 ? -6.802 -11.209 24.182 1.00 45.28 86 ILE A CA 1
ATOM 659 C C . ILE A 1 86 ? -8.053 -10.387 24.525 1.00 45.28 86 ILE A C 1
ATOM 661 O O . ILE A 1 86 ? -9.018 -10.386 23.762 1.00 45.28 86 ILE A O 1
ATOM 665 N N . LEU A 1 87 ? -8.039 -9.660 25.646 1.00 42.41 87 LEU A N 1
ATOM 666 C CA . LEU A 1 87 ? -9.134 -8.780 26.067 1.00 42.41 87 LEU A CA 1
ATOM 667 C C . LEU A 1 87 ? -9.206 -7.488 25.240 1.00 42.41 87 LEU A C 1
ATOM 669 O O . LEU A 1 87 ? -10.181 -6.749 25.358 1.00 42.41 87 LEU A O 1
ATOM 673 N N . GLY A 1 88 ? -8.224 -7.228 24.370 1.00 35.38 88 GLY A N 1
ATOM 674 C CA . GLY A 1 88 ? -8.255 -6.109 23.433 1.00 35.38 88 GLY A CA 1
ATOM 675 C C . GLY A 1 88 ? -8.244 -4.739 24.109 1.00 35.38 88 GLY A C 1
ATOM 676 O O . GLY A 1 88 ? -8.809 -3.800 23.550 1.00 35.38 88 GLY A O 1
ATOM 677 N N . LEU A 1 89 ? -7.626 -4.626 25.291 1.00 37.91 89 LEU A N 1
ATOM 678 C CA . LEU A 1 89 ? -7.503 -3.364 26.036 1.00 37.91 89 LEU A CA 1
ATOM 679 C C . LEU A 1 89 ? -6.611 -2.334 25.319 1.00 37.91 89 LEU A C 1
ATOM 681 O O . LEU A 1 89 ? -6.732 -1.147 25.590 1.00 37.91 89 LEU A O 1
ATOM 685 N N . ASP A 1 90 ? -5.786 -2.790 24.373 1.00 41.34 90 ASP A N 1
ATOM 686 C CA . ASP A 1 90 ? -4.926 -1.964 23.514 1.00 41.34 90 ASP A CA 1
ATOM 687 C C . ASP A 1 90 ? -5.551 -1.633 22.151 1.00 41.34 90 ASP A C 1
ATOM 689 O O . ASP A 1 90 ? -4.867 -1.143 21.254 1.00 41.34 90 ASP A O 1
ATOM 693 N N . LYS A 1 91 ? -6.849 -1.900 21.942 1.00 41.81 91 LYS A N 1
ATOM 694 C CA . LYS A 1 91 ? -7.489 -1.478 20.691 1.00 41.81 91 LYS A CA 1
ATOM 695 C C . LYS A 1 91 ? -7.564 0.051 20.695 1.00 41.81 91 LYS A C 1
ATOM 697 O O . LYS A 1 91 ? -8.303 0.598 21.519 1.00 41.81 91 LYS A O 1
ATOM 702 N N . PRO A 1 92 ? -6.831 0.752 19.805 1.00 47.06 92 PRO A N 1
ATOM 703 C CA . PRO A 1 92 ? -6.960 2.195 19.699 1.00 47.06 92 PRO A CA 1
ATOM 704 C C . PRO A 1 92 ? -8.433 2.545 19.432 1.00 47.06 92 PRO A C 1
ATOM 706 O O . PRO A 1 92 ? -9.171 1.717 18.885 1.00 47.06 92 PRO A O 1
ATOM 709 N N . PRO A 1 93 ? -8.895 3.741 19.837 1.00 48.81 93 PRO A N 1
ATOM 710 C CA . PRO A 1 93 ? -10.274 4.153 19.606 1.00 48.81 93 PRO A CA 1
ATOM 711 C C . PRO A 1 93 ? -10.612 3.964 18.127 1.00 48.81 93 PRO A C 1
ATOM 713 O O . PRO A 1 93 ? -9.921 4.518 17.271 1.00 48.81 93 PRO A O 1
ATOM 716 N N . LYS A 1 94 ? -11.641 3.146 17.854 1.00 56.72 94 LYS A N 1
ATOM 717 C CA . LYS A 1 94 ? -12.055 2.779 16.495 1.00 56.72 94 LYS A CA 1
ATOM 718 C C . LYS A 1 94 ? -12.256 4.044 15.681 1.00 56.72 94 LYS A C 1
ATOM 720 O O . LYS A 1 94 ? -13.147 4.841 15.990 1.00 56.72 94 LYS A O 1
ATOM 725 N N . GLN A 1 95 ? -11.438 4.234 14.656 1.00 68.56 95 GLN A N 1
ATOM 726 C CA . GLN A 1 95 ? -11.567 5.404 13.805 1.00 68.56 95 GLN A CA 1
ATOM 727 C C . GLN A 1 95 ? -12.644 5.123 12.773 1.00 68.56 95 GLN A C 1
ATOM 729 O O . GLN A 1 95 ? -12.418 4.451 11.771 1.00 68.56 95 GLN A O 1
ATOM 734 N N . THR A 1 96 ? -13.854 5.600 13.053 1.00 76.31 96 THR A N 1
ATOM 735 C CA . THR A 1 96 ? -14.983 5.494 12.131 1.00 76.31 96 THR A CA 1
ATOM 736 C C . THR A 1 96 ? -15.198 6.821 11.430 1.00 76.31 96 THR A C 1
ATOM 738 O O . THR A 1 96 ? -15.494 7.827 12.077 1.00 76.31 96 THR A O 1
ATOM 741 N N . LEU A 1 97 ? -15.100 6.814 10.109 1.00 83.62 97 LEU A N 1
ATOM 742 C CA . LEU A 1 97 ? -15.448 7.942 9.264 1.00 83.62 97 LEU A CA 1
ATOM 743 C C . LEU A 1 97 ? -16.925 7.839 8.873 1.00 83.62 97 LEU A C 1
ATOM 745 O O . LEU A 1 97 ? -17.392 6.764 8.504 1.00 83.62 97 LEU A O 1
ATOM 749 N N . THR A 1 98 ? -17.670 8.944 8.947 1.00 82.50 98 THR A N 1
ATOM 750 C CA . THR A 1 98 ? -19.046 8.994 8.432 1.00 82.50 98 THR A CA 1
ATOM 751 C C . THR A 1 98 ? -19.097 9.881 7.193 1.00 82.50 98 THR A C 1
ATOM 753 O O . THR A 1 98 ? -18.889 11.085 7.308 1.00 82.50 98 THR A O 1
ATOM 756 N N . VAL A 1 99 ? -19.377 9.301 6.023 1.00 80.69 99 VAL A N 1
ATOM 757 C CA . VAL A 1 99 ? -19.496 10.024 4.739 1.00 80.69 99 VAL A CA 1
ATOM 758 C C . VAL A 1 99 ? -20.766 9.563 4.035 1.00 80.69 99 VAL A C 1
ATOM 760 O O . VAL A 1 99 ? -21.004 8.364 3.931 1.00 80.69 99 VAL A O 1
ATOM 763 N N . ASN A 1 100 ? -21.607 10.493 3.571 1.00 75.38 100 ASN A N 1
ATOM 764 C CA . ASN A 1 100 ? -22.850 10.195 2.837 1.00 75.38 100 ASN A CA 1
ATOM 765 C C . ASN A 1 100 ? -23.775 9.170 3.532 1.00 75.38 100 ASN A C 1
ATOM 767 O O . ASN A 1 100 ? -24.444 8.369 2.886 1.00 75.38 100 ASN A O 1
ATOM 771 N N . GLY A 1 101 ? -23.803 9.181 4.870 1.00 75.81 101 GLY A N 1
ATOM 772 C CA . GLY A 1 101 ? -24.596 8.250 5.681 1.00 75.81 101 GLY A CA 1
ATOM 773 C C . GLY A 1 101 ? -23.978 6.857 5.873 1.00 75.81 101 GLY A C 1
ATOM 774 O O . GLY A 1 101 ? -24.547 6.054 6.609 1.00 75.81 101 GLY A O 1
ATOM 775 N N . LEU A 1 102 ? -22.816 6.577 5.275 1.00 83.69 102 LEU A N 1
ATOM 776 C CA . LEU A 1 102 ? -22.037 5.358 5.495 1.00 83.69 102 LEU A CA 1
ATOM 777 C C . LEU A 1 102 ? -21.098 5.541 6.682 1.00 83.69 102 LEU A C 1
ATOM 779 O O . LEU A 1 102 ? -20.400 6.550 6.766 1.00 83.69 102 LEU A O 1
ATOM 783 N N . LYS A 1 103 ? -21.052 4.550 7.576 1.00 86.69 103 LYS A N 1
ATOM 784 C CA . LYS A 1 103 ? -20.059 4.472 8.655 1.00 86.69 103 LYS A CA 1
ATOM 785 C C . LYS A 1 103 ? -18.954 3.516 8.234 1.00 86.69 103 LYS A C 1
ATOM 787 O O . LYS A 1 103 ? -19.159 2.309 8.232 1.00 86.69 103 LYS A O 1
ATOM 792 N N . ILE A 1 104 ? -17.799 4.067 7.890 1.00 88.19 104 ILE A N 1
ATOM 793 C CA . ILE A 1 104 ? -16.651 3.335 7.363 1.00 88.19 104 ILE A CA 1
ATOM 794 C C . ILE A 1 104 ? -15.588 3.248 8.464 1.00 88.19 104 ILE A C 1
ATOM 796 O O . ILE A 1 104 ? -15.027 4.279 8.848 1.00 88.19 104 ILE A O 1
ATOM 800 N N . PRO A 1 105 ? -15.299 2.058 9.010 1.00 87.19 105 PRO A N 1
ATOM 801 C CA . PRO A 1 105 ? -14.168 1.879 9.908 1.00 87.19 105 PRO A CA 1
ATOM 802 C C . PRO A 1 105 ? -12.855 1.940 9.114 1.00 87.19 105 PRO A C 1
ATOM 804 O O . PRO A 1 105 ? -12.724 1.315 8.065 1.00 87.19 105 PRO A O 1
ATOM 807 N N . LEU A 1 106 ? -11.877 2.693 9.617 1.00 86.50 106 LEU A N 1
ATOM 808 C CA . LEU A 1 106 ? -10.578 2.893 8.964 1.00 86.50 106 LEU A CA 1
ATOM 809 C C . LEU A 1 106 ? -9.472 1.993 9.526 1.00 86.50 106 LEU A C 1
ATOM 811 O O . LEU A 1 106 ? -8.402 1.916 8.927 1.00 86.50 106 LEU A O 1
ATOM 815 N N . ASP A 1 107 ? -9.720 1.309 10.645 1.00 83.75 107 ASP A N 1
ATOM 816 C CA . ASP A 1 107 ? -8.697 0.582 11.412 1.00 83.75 107 ASP A CA 1
ATOM 817 C C . ASP A 1 107 ? -7.918 -0.420 10.538 1.00 83.75 107 ASP A C 1
ATOM 819 O O . ASP A 1 107 ? -6.689 -0.382 10.492 1.00 83.75 107 ASP A O 1
ATOM 823 N N . ALA A 1 108 ? -8.630 -1.236 9.751 1.00 82.62 108 ALA A N 1
ATOM 824 C CA . ALA A 1 108 ? -8.022 -2.228 8.861 1.00 82.62 108 ALA A CA 1
ATOM 825 C C . ALA A 1 108 ? -7.132 -1.592 7.776 1.00 82.62 108 ALA A C 1
ATOM 827 O O . ALA A 1 108 ? -6.066 -2.115 7.455 1.00 82.62 108 ALA A O 1
ATOM 828 N N . CYS A 1 109 ? -7.533 -0.435 7.242 1.00 84.31 109 CYS A N 1
ATOM 829 C CA . CYS A 1 109 ? -6.732 0.295 6.263 1.00 84.31 109 CYS A CA 1
ATOM 830 C C . CYS A 1 109 ? -5.483 0.910 6.904 1.00 84.31 109 CYS A C 1
ATOM 832 O O . CYS A 1 109 ? -4.389 0.806 6.351 1.00 84.31 109 CYS A O 1
ATOM 834 N N . VAL A 1 110 ? -5.624 1.520 8.086 1.00 85.06 110 VAL A N 1
ATOM 835 C CA . VAL A 1 110 ? -4.507 2.152 8.804 1.00 85.06 110 VAL A CA 1
ATOM 836 C C . VAL A 1 110 ? -3.459 1.113 9.201 1.00 85.06 110 VAL A C 1
ATOM 838 O O . VAL A 1 110 ? -2.265 1.391 9.108 1.00 85.06 110 VAL A O 1
ATOM 841 N N . GLU A 1 111 ? -3.880 -0.085 9.604 1.00 81.31 111 GLU A N 1
ATOM 842 C CA . GLU A 1 111 ? -2.972 -1.202 9.886 1.00 81.31 111 GLU A CA 1
ATOM 843 C C . GLU A 1 111 ? -2.341 -1.768 8.605 1.00 81.31 111 GLU A C 1
ATOM 845 O O . GLU A 1 111 ? -1.128 -1.978 8.552 1.00 81.31 111 GLU A O 1
ATOM 850 N N . GLY A 1 112 ? -3.122 -1.944 7.535 1.00 78.31 112 GLY A N 1
ATOM 851 C CA . GLY A 1 112 ? -2.610 -2.412 6.243 1.00 78.31 112 GLY A CA 1
ATOM 852 C C . GLY A 1 112 ? -1.570 -1.470 5.623 1.00 78.31 112 GLY A C 1
ATOM 853 O O . GLY A 1 112 ? -0.605 -1.919 5.003 1.00 78.31 112 GLY A O 1
ATOM 854 N N . ALA A 1 113 ? -1.705 -0.161 5.850 1.00 80.56 113 ALA A N 1
ATOM 855 C CA . ALA A 1 113 ? -0.810 0.861 5.316 1.00 80.56 113 ALA A CA 1
ATOM 856 C C . ALA A 1 113 ? 0.537 0.984 6.060 1.00 80.56 113 ALA A C 1
ATOM 858 O O . ALA A 1 113 ? 1.376 1.777 5.636 1.00 80.56 113 ALA A O 1
ATOM 859 N N . ILE A 1 114 ? 0.790 0.213 7.132 1.00 79.44 114 ILE A N 1
ATOM 860 C CA . ILE A 1 114 ? 2.034 0.286 7.933 1.00 79.44 114 ILE A CA 1
ATOM 861 C C . ILE A 1 114 ? 3.296 0.116 7.081 1.00 79.44 114 ILE A C 1
ATOM 863 O O . ILE A 1 114 ? 4.301 0.771 7.337 1.00 79.44 114 ILE A O 1
ATOM 867 N N . ARG A 1 115 ? 3.256 -0.751 6.065 1.00 71.81 115 ARG A N 1
ATOM 868 C CA . ARG A 1 115 ? 4.414 -0.993 5.188 1.00 71.81 115 ARG A CA 1
ATOM 869 C C . ARG A 1 115 ? 4.641 0.121 4.168 1.00 71.81 115 ARG A C 1
ATOM 871 O O . ARG A 1 115 ? 5.733 0.225 3.629 1.00 71.81 115 ARG A O 1
ATOM 878 N N . MET A 1 116 ? 3.607 0.908 3.891 1.00 74.62 116 MET A N 1
ATOM 879 C CA . MET A 1 116 ? 3.612 1.919 2.842 1.00 74.62 116 MET A CA 1
ATOM 880 C C . MET A 1 116 ? 3.854 3.322 3.400 1.00 74.62 116 MET A C 1
ATOM 882 O O . MET A 1 116 ? 4.467 4.125 2.717 1.00 74.62 116 MET A O 1
ATOM 886 N N . VAL A 1 117 ? 3.389 3.628 4.613 1.00 79.31 117 VAL A N 1
ATOM 887 C CA . VAL A 1 117 ? 3.473 4.967 5.214 1.00 79.31 117 VAL A CA 1
ATOM 888 C C . VAL A 1 117 ? 3.973 4.858 6.649 1.00 79.31 117 VAL A C 1
ATOM 890 O O . VAL A 1 117 ? 3.389 4.136 7.460 1.00 79.31 117 VAL A O 1
ATOM 893 N N . ASP A 1 118 ? 5.024 5.608 6.978 1.00 70.62 118 ASP A N 1
ATOM 894 C CA . ASP A 1 118 ? 5.755 5.467 8.242 1.00 70.62 118 ASP A CA 1
ATOM 895 C C . ASP A 1 118 ? 4.962 5.977 9.460 1.00 70.62 118 ASP A C 1
ATOM 897 O O . ASP A 1 118 ? 4.960 5.332 10.517 1.00 70.62 118 ASP A O 1
ATOM 901 N N . THR A 1 119 ? 4.239 7.095 9.333 1.00 74.50 119 THR A N 1
ATOM 902 C CA . THR A 1 119 ? 3.542 7.721 10.470 1.00 74.50 119 THR A CA 1
ATOM 903 C C . THR A 1 119 ? 2.061 7.345 10.541 1.00 74.50 119 THR A C 1
ATOM 905 O O . THR A 1 119 ? 1.361 7.244 9.533 1.00 74.50 119 THR A O 1
ATOM 908 N N . LYS A 1 120 ? 1.535 7.168 11.761 1.00 78.94 120 LYS A N 1
ATOM 909 C CA . LYS A 1 120 ? 0.110 6.857 11.972 1.00 78.94 120 LYS A CA 1
ATOM 910 C C . LYS A 1 120 ? -0.802 7.979 11.467 1.00 78.94 120 LYS A C 1
ATOM 912 O O . LYS A 1 120 ? -1.834 7.689 10.875 1.00 78.94 120 LYS A O 1
ATOM 917 N N . ALA A 1 121 ? -0.413 9.239 11.663 1.00 78.50 121 ALA A N 1
ATOM 918 C CA . ALA A 1 121 ? -1.183 10.395 11.206 1.00 78.50 121 ALA A CA 1
ATOM 919 C C . ALA A 1 121 ? -1.334 10.423 9.675 1.00 78.50 121 ALA A C 1
ATOM 921 O O . ALA A 1 121 ? -2.439 10.621 9.168 1.00 78.50 121 ALA A O 1
ATOM 922 N N . GLU A 1 122 ? -0.260 10.149 8.930 1.00 78.06 122 GLU A N 1
ATOM 923 C CA . GLU A 1 122 ? -0.327 10.071 7.467 1.00 78.06 122 GLU A CA 1
ATOM 924 C C . GLU A 1 122 ? -1.126 8.852 6.994 1.00 78.06 122 GLU A C 1
ATOM 926 O O . GLU A 1 122 ? -1.893 8.975 6.041 1.00 78.06 122 GLU A O 1
ATOM 931 N N . ARG A 1 123 ? -1.028 7.703 7.685 1.00 84.56 123 ARG A N 1
ATOM 932 C CA . ARG A 1 123 ? -1.866 6.521 7.397 1.00 84.56 123 ARG A CA 1
ATOM 933 C C . ARG A 1 123 ? -3.352 6.831 7.540 1.00 84.56 123 ARG A C 1
ATOM 935 O O . ARG A 1 123 ? -4.141 6.484 6.665 1.00 84.56 123 ARG A O 1
ATOM 942 N N . ILE A 1 124 ? -3.730 7.519 8.616 1.00 84.38 124 ILE A N 1
ATOM 943 C CA . ILE A 1 124 ? -5.115 7.945 8.856 1.00 84.38 124 ILE A CA 1
ATOM 944 C C . ILE A 1 124 ? -5.579 8.902 7.759 1.00 84.38 124 ILE A C 1
ATOM 946 O O . ILE A 1 124 ? -6.668 8.721 7.215 1.00 84.38 124 ILE A O 1
ATOM 950 N N . SER A 1 125 ? -4.753 9.890 7.409 1.00 84.19 125 SER A N 1
ATOM 951 C CA . SER A 1 125 ? -5.057 10.856 6.348 1.00 84.19 125 SER A CA 1
ATOM 952 C C . SER A 1 125 ? -5.291 10.163 5.000 1.00 84.19 125 SER A C 1
ATOM 954 O O . SER A 1 125 ? -6.315 10.388 4.352 1.00 84.19 125 SER A O 1
ATOM 956 N N . LEU A 1 126 ? -4.403 9.238 4.621 1.00 85.62 126 LEU A N 1
ATOM 957 C CA . LEU A 1 126 ? -4.510 8.475 3.379 1.00 85.62 126 LEU A CA 1
ATOM 958 C C . LEU A 1 126 ? -5.782 7.616 3.339 1.00 85.62 126 LEU A C 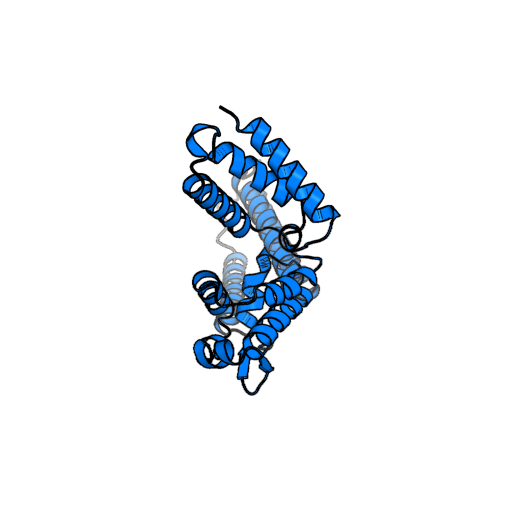1
ATOM 960 O O . LEU A 1 126 ? -6.559 7.706 2.389 1.00 85.62 126 LEU A O 1
ATOM 964 N N . CYS A 1 127 ? -6.030 6.830 4.389 1.00 87.75 127 CYS A N 1
ATOM 965 C CA . CYS A 1 127 ? -7.215 5.976 4.481 1.00 87.75 127 CYS A CA 1
ATOM 966 C C . CYS A 1 127 ? -8.517 6.784 4.503 1.00 87.75 127 CYS A C 1
ATOM 968 O O . CYS A 1 127 ? -9.508 6.372 3.901 1.00 87.75 127 CYS A O 1
ATOM 970 N N . THR A 1 128 ? -8.512 7.958 5.139 1.00 88.31 128 THR A N 1
ATOM 971 C CA . THR A 1 128 ? -9.646 8.891 5.120 1.00 88.31 128 THR A CA 1
ATOM 972 C C . THR A 1 128 ? -9.905 9.408 3.708 1.00 88.31 128 THR A C 1
ATOM 974 O O . THR A 1 128 ? -11.056 9.438 3.271 1.00 88.31 128 THR A O 1
ATOM 977 N N . CYS A 1 129 ? -8.850 9.774 2.974 1.00 86.88 129 CYS A N 1
ATOM 978 C CA . CYS A 1 129 ? -8.958 10.234 1.592 1.00 86.88 129 CYS A CA 1
ATOM 979 C C . CYS A 1 129 ? -9.547 9.144 0.686 1.00 86.88 129 CYS A C 1
ATOM 981 O O . CYS A 1 129 ? -10.533 9.393 -0.007 1.00 86.88 129 CYS A O 1
ATOM 983 N N . TRP A 1 130 ? -9.026 7.915 0.760 1.00 88.12 130 TRP A N 1
ATOM 984 C CA . TRP A 1 130 ? -9.558 6.782 -0.002 1.00 88.12 130 TRP A CA 1
ATOM 985 C C . TRP A 1 130 ? -11.009 6.462 0.349 1.00 88.12 130 TRP A C 1
ATOM 987 O O . TRP A 1 130 ? -11.840 6.354 -0.549 1.00 88.12 130 TRP A O 1
ATOM 997 N N . ALA A 1 131 ? -11.342 6.363 1.638 1.00 89.12 131 ALA A N 1
ATOM 998 C CA . ALA A 1 131 ? -12.713 6.115 2.077 1.00 89.12 131 ALA A CA 1
ATOM 999 C C . ALA A 1 131 ? -13.679 7.197 1.574 1.00 89.12 131 ALA A C 1
ATOM 1001 O O . ALA A 1 131 ? -14.776 6.882 1.119 1.00 89.12 131 ALA A O 1
ATOM 1002 N N . THR A 1 132 ? -13.257 8.463 1.613 1.00 88.12 132 THR A N 1
ATOM 1003 C CA . THR A 1 132 ? -14.058 9.597 1.138 1.00 88.12 132 THR A CA 1
ATOM 1004 C C . THR A 1 132 ? -14.260 9.547 -0.374 1.00 88.12 132 THR A C 1
ATOM 1006 O O . THR A 1 132 ? -15.387 9.707 -0.834 1.00 88.12 132 THR A O 1
ATOM 1009 N N . ALA A 1 133 ? -13.205 9.278 -1.150 1.00 86.62 133 ALA A N 1
ATOM 1010 C CA . ALA A 1 133 ? -13.297 9.154 -2.605 1.00 86.62 133 ALA A CA 1
ATOM 1011 C C . ALA A 1 133 ? -14.265 8.029 -3.011 1.00 86.62 133 ALA A C 1
ATOM 1013 O O . ALA A 1 133 ? -15.188 8.250 -3.794 1.00 86.62 133 ALA A O 1
ATOM 1014 N N . LEU A 1 134 ? -14.128 6.849 -2.396 1.00 87.44 134 LEU A N 1
ATOM 1015 C CA . LEU A 1 134 ? -14.994 5.697 -2.668 1.00 87.44 134 LEU A CA 1
ATOM 1016 C C . LEU A 1 134 ? -16.449 5.935 -2.235 1.00 87.44 134 LEU A C 1
ATOM 1018 O O . LEU A 1 134 ? -17.375 5.492 -2.911 1.00 87.44 134 LEU A O 1
ATOM 1022 N N . ALA A 1 135 ? -16.667 6.638 -1.120 1.00 87.38 135 ALA A N 1
ATOM 1023 C CA . ALA A 1 135 ? -18.005 6.962 -0.626 1.00 87.38 135 ALA A CA 1
ATOM 1024 C C . ALA A 1 135 ? -18.696 8.085 -1.420 1.00 87.38 135 ALA A C 1
ATOM 1026 O O . ALA A 1 135 ? -19.927 8.157 -1.426 1.00 87.38 135 ALA A O 1
ATOM 1027 N N . ASN A 1 136 ? -17.931 8.970 -2.065 1.00 87.38 136 ASN A N 1
ATOM 1028 C CA . ASN A 1 136 ? -18.459 10.051 -2.899 1.00 87.38 136 ASN A CA 1
ATOM 1029 C C . ASN A 1 136 ? -18.838 9.588 -4.307 1.00 87.38 136 ASN A C 1
ATOM 1031 O O . ASN A 1 136 ? -19.711 10.191 -4.933 1.00 87.38 136 ASN A O 1
ATOM 1035 N N . ASP A 1 137 ? -18.248 8.499 -4.795 1.00 84.94 137 ASP A N 1
ATOM 1036 C CA . ASP A 1 137 ? -18.703 7.876 -6.028 1.00 84.94 137 ASP A CA 1
ATOM 1037 C C . ASP A 1 137 ? -20.028 7.130 -5.785 1.00 84.94 137 ASP A C 1
ATOM 1039 O O . ASP A 1 137 ? -20.113 6.135 -5.059 1.00 84.94 137 ASP A O 1
ATOM 1043 N N . SER A 1 138 ? -21.105 7.622 -6.402 1.00 83.50 138 SER A N 1
ATOM 1044 C CA . SER A 1 138 ? -22.455 7.075 -6.213 1.00 83.50 138 SER A CA 1
ATOM 1045 C C . SER A 1 138 ? -22.630 5.638 -6.727 1.00 83.50 138 SER A C 1
ATOM 1047 O O . SER A 1 138 ? -23.505 4.918 -6.242 1.00 83.50 138 SER A O 1
ATOM 1049 N N . LYS A 1 139 ? -21.824 5.203 -7.703 1.00 85.38 139 LYS A N 1
ATOM 1050 C CA . LYS A 1 139 ? -21.856 3.842 -8.247 1.00 85.38 139 LYS A CA 1
ATOM 1051 C C . LYS A 1 139 ? -21.091 2.903 -7.323 1.00 85.38 139 LYS A C 1
ATOM 1053 O O . LYS A 1 139 ? -21.608 1.837 -6.982 1.00 85.38 139 LYS A O 1
ATOM 1058 N N . VAL A 1 140 ? -19.907 3.316 -6.874 1.00 85.69 140 VAL A N 1
ATOM 1059 C CA . VAL A 1 140 ? -19.072 2.546 -5.942 1.00 85.69 140 VAL A CA 1
ATOM 1060 C C . VAL A 1 140 ? -19.775 2.392 -4.599 1.00 85.69 140 VAL A C 1
ATOM 1062 O O . VAL A 1 140 ? -19.982 1.267 -4.150 1.00 85.69 140 VAL A O 1
ATOM 1065 N N . SER A 1 141 ? -20.229 3.493 -3.999 1.00 85.94 141 SER A N 1
ATOM 1066 C CA . SER A 1 141 ? -20.906 3.491 -2.695 1.00 85.94 141 SER A CA 1
ATOM 1067 C C . SER A 1 141 ? -22.173 2.634 -2.660 1.00 85.94 141 SER A C 1
ATOM 1069 O O . SER A 1 141 ? -22.473 2.045 -1.626 1.00 85.94 141 SER A O 1
ATOM 1071 N N . LYS A 1 142 ? -22.908 2.513 -3.775 1.00 87.25 142 LYS A N 1
ATOM 1072 C CA . LYS A 1 142 ? -24.072 1.614 -3.880 1.00 87.25 142 LYS A CA 1
ATOM 1073 C C . LYS A 1 142 ? -23.673 0.154 -4.071 1.00 87.25 142 LYS A C 1
ATOM 1075 O O . LYS A 1 142 ? -24.271 -0.716 -3.447 1.00 87.25 142 LYS A O 1
ATOM 1080 N N . THR A 1 143 ? -22.693 -0.106 -4.932 1.00 88.56 143 THR A N 1
ATOM 1081 C CA . THR A 1 143 ? -22.283 -1.471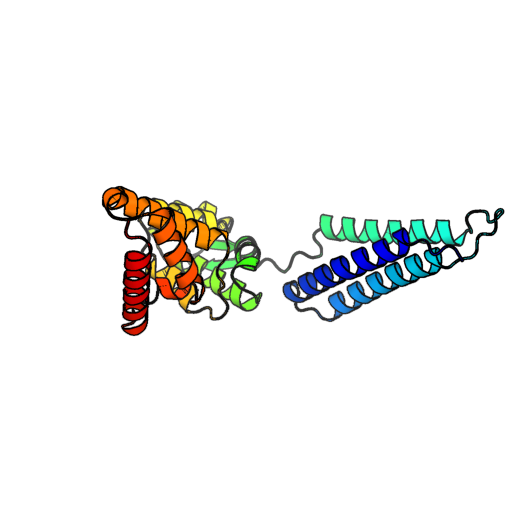 -5.308 1.00 88.56 143 THR A CA 1
ATOM 1082 C C . THR A 1 143 ? -21.516 -2.160 -4.181 1.00 88.56 143 THR A C 1
ATOM 1084 O O . THR A 1 143 ? -21.753 -3.329 -3.902 1.00 88.56 143 THR A O 1
ATOM 1087 N N . TYR A 1 144 ? -20.644 -1.414 -3.503 1.00 88.25 144 TYR A N 1
ATOM 1088 C CA . TYR A 1 144 ? -19.705 -1.908 -2.493 1.00 88.25 144 TYR A CA 1
ATOM 1089 C C . TYR A 1 144 ? -20.049 -1.432 -1.080 1.00 88.25 144 TYR A C 1
ATOM 1091 O O . TYR A 1 144 ? -19.189 -1.365 -0.202 1.00 88.25 144 TYR A O 1
ATOM 1099 N N . LYS A 1 145 ? -21.313 -1.054 -0.850 1.00 88.81 145 LYS A N 1
ATOM 1100 C CA . LYS A 1 145 ? -21.781 -0.500 0.426 1.00 88.81 145 LYS A CA 1
ATOM 1101 C C . LYS A 1 145 ? -21.347 -1.349 1.624 1.00 88.81 145 LYS A C 1
ATOM 1103 O O . LYS A 1 145 ? -20.839 -0.821 2.608 1.00 88.81 145 LYS A O 1
ATOM 1108 N N . HIS A 1 146 ? -21.561 -2.659 1.528 1.00 89.62 146 HIS A N 1
ATOM 1109 C CA . HIS A 1 146 ? -21.305 -3.609 2.610 1.00 89.62 146 HIS A CA 1
ATOM 1110 C C . HIS A 1 146 ? -19.816 -3.729 2.934 1.00 89.62 146 HIS A C 1
ATOM 1112 O O . HIS A 1 146 ? -19.427 -3.784 4.097 1.00 89.62 146 HIS A O 1
ATOM 1118 N N . GLU A 1 147 ? -18.976 -3.750 1.906 1.00 89.12 147 GLU A N 1
ATOM 1119 C CA . GLU A 1 147 ? -17.524 -3.789 2.024 1.00 89.12 147 GLU A CA 1
ATOM 1120 C C . GLU A 1 147 ? -16.988 -2.487 2.636 1.00 89.12 147 GLU A C 1
ATOM 1122 O O . GLU A 1 147 ? -16.159 -2.531 3.548 1.00 89.12 147 GLU A O 1
ATOM 1127 N N . LEU A 1 148 ? -17.520 -1.333 2.216 1.00 88.00 148 LEU A N 1
ATOM 1128 C CA . LEU A 1 148 ? -17.183 -0.030 2.794 1.00 88.00 148 LEU A CA 1
ATOM 1129 C C . LEU A 1 148 ? -17.594 0.061 4.273 1.00 88.00 148 LEU A C 1
ATOM 1131 O O . LEU A 1 148 ? -16.787 0.467 5.106 1.00 88.00 148 LEU A O 1
ATOM 1135 N N . GLU A 1 149 ? -18.800 -0.380 4.642 1.00 88.50 149 GLU A N 1
ATOM 1136 C CA . GLU A 1 149 ? -19.264 -0.400 6.043 1.00 88.50 149 GLU A CA 1
ATOM 1137 C C . GLU A 1 149 ? -18.465 -1.376 6.928 1.00 88.50 149 GLU A C 1
ATOM 1139 O O . GLU A 1 149 ? -18.412 -1.223 8.150 1.00 88.50 149 GLU A O 1
ATOM 1144 N N . LYS A 1 150 ? -17.789 -2.356 6.320 1.00 87.88 150 LYS A N 1
ATOM 1145 C CA . LYS A 1 150 ? -16.839 -3.254 6.992 1.00 87.88 150 LYS A CA 1
ATOM 1146 C C . LYS A 1 150 ? -15.401 -2.735 7.022 1.00 87.88 150 LYS A C 1
ATOM 1148 O O . LYS A 1 150 ? -14.562 -3.372 7.655 1.00 87.88 150 LYS A O 1
ATOM 1153 N N . GLY A 1 151 ? -15.107 -1.613 6.365 1.00 83.12 151 GLY A N 1
ATOM 1154 C CA . GLY A 1 151 ? -13.755 -1.049 6.279 1.00 83.12 151 GLY A CA 1
ATOM 1155 C C . GLY A 1 151 ? -12.823 -1.807 5.336 1.00 83.12 151 GLY A C 1
ATOM 1156 O O . GLY A 1 151 ? -11.607 -1.660 5.429 1.00 83.12 151 GLY A O 1
ATOM 1157 N N . GLN A 1 152 ? -13.376 -2.617 4.431 1.00 86.31 152 GLN A N 1
ATOM 1158 C CA . GLN A 1 152 ? -12.634 -3.422 3.456 1.00 86.31 152 GLN A CA 1
ATOM 1159 C C . GLN A 1 152 ? -12.260 -2.589 2.220 1.00 86.31 152 GLN A C 1
ATOM 1161 O O . GLN A 1 152 ? -12.622 -2.915 1.089 1.00 86.31 152 GLN A O 1
ATOM 1166 N N . LEU A 1 153 ? -11.583 -1.458 2.446 1.00 86.00 153 LEU A N 1
ATOM 1167 C CA . LEU A 1 153 ? -11.213 -0.507 1.391 1.00 86.00 153 LEU A CA 1
ATOM 1168 C C . LEU A 1 153 ? -10.273 -1.139 0.354 1.00 86.00 153 LEU A C 1
ATOM 1170 O O . LEU A 1 153 ? -10.404 -0.876 -0.836 1.00 86.00 153 LEU A O 1
ATOM 1174 N N . ASP A 1 154 ? -9.365 -2.000 0.802 1.00 81.38 154 ASP A N 1
ATOM 1175 C CA . ASP A 1 154 ? -8.419 -2.756 -0.019 1.00 81.38 154 ASP A CA 1
ATOM 1176 C C . ASP A 1 154 ? -9.120 -3.634 -1.066 1.00 81.38 154 ASP A C 1
ATOM 1178 O O . ASP A 1 154 ? -8.810 -3.545 -2.254 1.00 81.38 154 ASP A O 1
ATOM 1182 N N . LEU A 1 155 ? -10.120 -4.412 -0.645 1.00 83.94 155 LEU A N 1
ATOM 1183 C CA . LEU A 1 155 ? -10.909 -5.283 -1.520 1.00 83.94 155 LEU A CA 1
ATOM 1184 C C . LEU A 1 155 ? -11.692 -4.484 -2.565 1.00 83.94 155 LEU A C 1
ATOM 1186 O O . LEU A 1 155 ? -11.790 -4.891 -3.725 1.00 83.94 155 LEU A O 1
ATOM 1190 N N . VAL A 1 156 ? -12.254 -3.347 -2.154 1.00 85.75 156 VAL A N 1
ATOM 1191 C CA . VAL A 1 156 ? -13.002 -2.453 -3.044 1.00 85.75 156 VAL A CA 1
ATOM 1192 C C . VAL A 1 156 ? -12.066 -1.855 -4.095 1.00 85.75 156 VAL A C 1
ATOM 1194 O O . VAL A 1 156 ? -12.356 -1.935 -5.288 1.00 85.75 156 VAL A O 1
ATOM 1197 N N . ILE A 1 157 ? -10.907 -1.335 -3.679 1.00 81.75 157 ILE A N 1
ATOM 1198 C CA . ILE A 1 157 ? -9.893 -0.781 -4.586 1.00 81.75 157 ILE A CA 1
ATOM 1199 C C . ILE A 1 157 ? -9.380 -1.854 -5.555 1.00 81.75 157 ILE A C 1
ATOM 1201 O O . ILE A 1 157 ? -9.284 -1.596 -6.754 1.00 81.75 157 ILE A O 1
ATOM 1205 N N . GLU A 1 158 ? -9.090 -3.067 -5.076 1.00 78.50 158 GLU A N 1
ATOM 1206 C CA . GLU A 1 158 ? -8.609 -4.164 -5.921 1.00 78.50 158 GLU A CA 1
ATOM 1207 C C . GLU A 1 158 ? -9.629 -4.548 -7.003 1.00 78.50 158 GLU A C 1
ATOM 1209 O O . GLU A 1 158 ? -9.262 -4.726 -8.168 1.00 78.50 158 GLU A O 1
ATOM 1214 N N . ARG A 1 159 ? -10.916 -4.655 -6.652 1.00 80.69 159 ARG A N 1
ATOM 1215 C CA . ARG A 1 159 ? -11.971 -4.978 -7.626 1.00 80.69 159 ARG A CA 1
ATOM 1216 C C . ARG A 1 159 ? -12.137 -3.882 -8.666 1.00 80.69 159 ARG A C 1
ATOM 1218 O O . ARG A 1 159 ? -12.190 -4.181 -9.854 1.00 80.69 159 ARG A O 1
ATOM 1225 N N . LEU A 1 160 ? -12.131 -2.626 -8.235 1.00 78.31 160 LEU A N 1
ATOM 1226 C CA . LEU A 1 160 ? -12.282 -1.481 -9.132 1.00 78.31 160 LEU A CA 1
ATOM 1227 C C . LEU A 1 160 ? -11.093 -1.343 -10.091 1.00 78.31 160 LEU A C 1
ATOM 1229 O O . LEU A 1 160 ? -11.281 -0.981 -11.250 1.00 78.31 160 LEU A O 1
ATOM 1233 N N . GLN A 1 161 ? -9.887 -1.717 -9.650 1.00 71.62 161 GLN A N 1
ATOM 1234 C CA . GLN A 1 161 ? -8.724 -1.849 -10.532 1.00 71.62 161 GLN A CA 1
ATOM 1235 C C . GLN A 1 161 ? -8.915 -2.942 -11.591 1.00 71.62 161 GLN A C 1
ATOM 1237 O O . GLN A 1 161 ? -8.574 -2.724 -12.750 1.00 71.62 161 GLN A O 1
ATOM 1242 N N . ARG A 1 162 ? -9.447 -4.114 -11.218 1.00 71.12 162 ARG A N 1
ATOM 1243 C CA . ARG A 1 162 ? -9.674 -5.227 -12.162 1.00 71.12 162 ARG A CA 1
ATOM 1244 C C . ARG A 1 162 ? -10.774 -4.925 -13.177 1.00 71.12 162 ARG A C 1
ATOM 1246 O O . ARG A 1 162 ? -10.680 -5.356 -14.319 1.00 71.12 162 ARG A O 1
ATOM 1253 N N . GLU A 1 163 ? -11.810 -4.211 -12.757 1.00 70.69 163 GLU A N 1
ATOM 1254 C CA . GLU A 1 163 ? -12.957 -3.856 -13.597 1.00 70.69 163 GL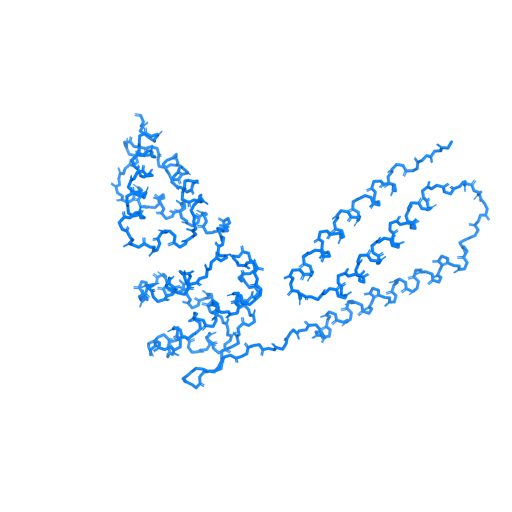U A CA 1
ATOM 1255 C C . GLU A 1 163 ? -12.691 -2.642 -14.503 1.00 70.69 163 GLU A C 1
ATOM 1257 O O . GLU A 1 163 ? -13.498 -2.355 -15.387 1.00 70.69 163 GLU A O 1
ATOM 1262 N N . GLY A 1 164 ? -11.585 -1.915 -14.292 1.00 61.78 164 GLY A N 1
ATOM 1263 C CA . GLY A 1 164 ? -11.249 -0.703 -15.049 1.00 61.78 164 GLY A CA 1
ATOM 1264 C C . GLY A 1 164 ? -12.263 0.435 -14.869 1.00 61.78 164 GLY A C 1
ATOM 1265 O O . GLY A 1 164 ? -12.337 1.333 -15.702 1.00 61.78 164 GLY A O 1
ATOM 1266 N N . THR A 1 165 ? -13.084 0.381 -13.816 1.00 57.44 165 THR A N 1
ATOM 1267 C CA . THR A 1 165 ? -14.277 1.222 -13.618 1.00 57.44 165 THR A CA 1
ATOM 1268 C C . THR A 1 165 ? -14.047 2.458 -12.759 1.00 57.44 165 THR A C 1
ATOM 1270 O O . THR A 1 165 ? -14.972 3.261 -12.637 1.00 57.44 165 THR A O 1
ATOM 1273 N N . ILE A 1 166 ? -12.858 2.633 -12.175 1.00 53.66 166 ILE A N 1
ATOM 1274 C CA . ILE A 1 166 ? -12.518 3.833 -11.406 1.00 53.66 166 ILE A CA 1
ATOM 1275 C C . ILE A 1 166 ? -11.620 4.768 -12.207 1.00 53.66 166 ILE A C 1
ATOM 1277 O O . ILE A 1 166 ? -10.621 4.354 -12.798 1.00 53.66 166 ILE A O 1
ATOM 1281 N N . ASP A 1 167 ? -11.940 6.056 -12.103 1.00 56.66 167 ASP A N 1
ATOM 1282 C CA . ASP A 1 167 ? -10.995 7.135 -12.330 1.00 56.66 167 ASP A CA 1
ATOM 1283 C C . ASP A 1 167 ? -9.921 7.076 -11.230 1.00 56.66 167 ASP A C 1
ATOM 1285 O O . ASP A 1 167 ? -10.034 7.677 -10.155 1.00 56.66 167 ASP A O 1
ATOM 1289 N N . LEU A 1 168 ? -8.895 6.245 -11.469 1.00 61.41 168 LEU A N 1
ATOM 1290 C CA . LEU A 1 168 ? -7.776 6.004 -10.548 1.00 61.41 168 LEU A CA 1
ATOM 1291 C C . LEU A 1 168 ? -7.079 7.313 -10.166 1.00 61.41 168 LEU A C 1
ATOM 1293 O O . LEU A 1 168 ? -6.375 7.327 -9.160 1.00 61.41 168 LEU A O 1
ATOM 1297 N N . ALA A 1 169 ? -7.332 8.398 -10.908 1.00 58.81 169 ALA A N 1
ATOM 1298 C CA . ALA A 1 169 ? -6.903 9.756 -10.624 1.00 58.81 169 ALA A CA 1
ATOM 1299 C C . ALA A 1 169 ? -7.269 10.235 -9.209 1.00 58.81 169 ALA A C 1
ATOM 1301 O O . ALA A 1 169 ? -6.466 10.904 -8.565 1.00 58.81 169 ALA A O 1
ATOM 1302 N N . GLN A 1 170 ? -8.449 9.891 -8.675 1.00 68.19 170 GLN A N 1
ATOM 1303 C CA . GLN A 1 170 ? -8.825 10.352 -7.328 1.00 68.19 170 GLN A CA 1
ATOM 1304 C C . GLN A 1 170 ? -8.082 9.587 -6.226 1.00 68.19 170 GLN A C 1
ATOM 1306 O O . GLN A 1 170 ? -7.625 10.177 -5.247 1.00 68.19 170 GLN A O 1
ATOM 1311 N N . LEU A 1 171 ? -7.910 8.273 -6.397 1.00 73.25 171 LEU A N 1
ATOM 1312 C CA . LEU A 1 171 ? -7.156 7.445 -5.452 1.00 73.25 171 LEU A CA 1
ATOM 1313 C C . LEU A 1 171 ? -5.648 7.708 -5.545 1.00 73.25 171 LEU A C 1
ATOM 1315 O O . LEU A 1 171 ? -4.951 7.652 -4.529 1.00 73.25 171 LEU A O 1
ATOM 1319 N N . SER A 1 172 ? -5.146 8.019 -6.742 1.00 68.62 172 SER A N 1
ATOM 1320 C CA . SER A 1 172 ? -3.759 8.416 -6.967 1.00 68.62 172 SER A CA 1
ATOM 1321 C C . SER A 1 172 ? -3.469 9.804 -6.404 1.00 68.62 172 SER A C 1
ATOM 1323 O O . SER A 1 172 ? -2.423 9.981 -5.784 1.00 68.62 172 SER A O 1
ATOM 1325 N N . ALA A 1 173 ? -4.409 10.751 -6.494 1.00 72.69 173 ALA A N 1
ATOM 1326 C CA . ALA A 1 173 ? -4.299 12.055 -5.841 1.00 72.69 173 ALA A CA 1
ATOM 1327 C C . ALA A 1 173 ? -4.192 11.928 -4.310 1.00 72.69 173 ALA A C 1
ATOM 1329 O O . ALA A 1 173 ? -3.414 12.646 -3.680 1.00 72.69 173 ALA A O 1
ATOM 1330 N N . CYS A 1 174 ? -4.902 10.968 -3.702 1.00 78.94 174 CYS A N 1
ATOM 1331 C CA . CYS A 1 174 ? -4.737 10.662 -2.278 1.00 78.94 174 CYS A CA 1
ATOM 1332 C C . CYS A 1 174 ? -3.306 10.217 -1.937 1.00 78.94 174 CYS A C 1
ATOM 1334 O O . CYS A 1 174 ? -2.785 10.596 -0.889 1.00 78.94 174 CYS A O 1
ATOM 1336 N N . MET A 1 175 ? -2.655 9.452 -2.821 1.00 73.75 175 MET A N 1
ATOM 1337 C CA . MET A 1 175 ? -1.254 9.059 -2.640 1.00 73.75 175 MET A CA 1
ATOM 1338 C C . MET A 1 175 ? -0.295 10.230 -2.882 1.00 73.75 175 MET A C 1
ATOM 1340 O O . MET A 1 175 ? 0.639 10.410 -2.109 1.00 73.75 175 MET A O 1
ATOM 1344 N N . ALA A 1 176 ? -0.550 11.068 -3.891 1.00 68.25 176 ALA A N 1
ATOM 1345 C CA . ALA A 1 176 ? 0.267 12.245 -4.203 1.00 68.25 176 ALA A CA 1
ATOM 1346 C C . ALA A 1 176 ? 0.380 13.233 -3.027 1.00 68.25 176 ALA A C 1
ATOM 1348 O O . ALA A 1 176 ? 1.422 13.855 -2.829 1.00 68.25 176 ALA A O 1
ATOM 1349 N N . ASN A 1 177 ? -0.666 13.335 -2.204 1.00 66.31 177 ASN A N 1
ATOM 1350 C CA . ASN A 1 177 ? -0.688 14.208 -1.029 1.00 66.31 177 ASN A CA 1
ATOM 1351 C C . ASN A 1 177 ? 0.060 13.645 0.193 1.00 66.31 177 ASN A C 1
ATOM 1353 O O . ASN A 1 177 ? 0.194 14.345 1.200 1.00 66.31 177 ASN A O 1
ATOM 1357 N N . SER A 1 178 ? 0.556 12.406 0.135 1.00 65.44 178 SER A N 1
ATOM 1358 C CA . SER A 1 178 ? 1.296 11.780 1.230 1.00 65.44 178 SER A CA 1
ATOM 1359 C C . SER A 1 178 ? 2.795 11.768 0.927 1.00 65.44 178 SER A C 1
ATOM 1361 O O . SER A 1 178 ? 3.267 11.075 0.030 1.00 65.44 178 SER A O 1
ATOM 1363 N N . LYS A 1 179 ? 3.566 12.551 1.692 1.00 62.09 179 LYS A N 1
ATOM 1364 C CA . LYS A 1 179 ? 5.017 12.722 1.486 1.00 62.09 179 LYS A CA 1
ATOM 1365 C C . LYS A 1 179 ? 5.854 11.531 1.972 1.00 62.09 179 LYS A C 1
ATOM 1367 O O . LYS A 1 179 ? 7.020 11.432 1.607 1.00 62.09 179 LYS A O 1
ATOM 1372 N N . GLY A 1 180 ? 5.273 10.652 2.789 1.00 66.25 180 GLY A N 1
ATOM 1373 C CA . GLY A 1 180 ? 5.944 9.511 3.417 1.00 66.25 180 GLY A CA 1
ATOM 1374 C C . GLY A 1 180 ? 5.663 8.151 2.771 1.00 66.25 180 GLY A C 1
ATOM 1375 O O . GLY A 1 180 ? 5.926 7.134 3.410 1.00 66.25 180 GLY A O 1
ATOM 1376 N N . ILE A 1 181 ? 5.092 8.102 1.558 1.00 74.88 181 ILE A N 1
ATOM 1377 C CA . ILE A 1 181 ? 4.791 6.829 0.886 1.00 74.88 181 ILE A CA 1
ATOM 1378 C C . ILE A 1 181 ? 6.077 6.171 0.365 1.00 74.88 181 ILE A C 1
ATOM 1380 O O . ILE A 1 181 ? 6.854 6.777 -0.372 1.00 74.88 181 ILE A O 1
ATOM 1384 N N . ARG A 1 182 ? 6.280 4.899 0.714 1.00 74.94 182 ARG A N 1
ATOM 1385 C CA . ARG A 1 182 ? 7.426 4.078 0.309 1.00 74.94 182 ARG A CA 1
ATOM 1386 C C . ARG A 1 182 ? 6.988 2.916 -0.569 1.00 74.94 182 ARG A C 1
ATOM 1388 O O . ARG A 1 182 ? 5.903 2.361 -0.395 1.00 74.94 182 ARG A O 1
ATOM 1395 N N . TRP A 1 183 ? 7.867 2.522 -1.489 1.00 78.31 183 TRP A N 1
ATOM 1396 C CA . TRP A 1 183 ? 7.707 1.274 -2.225 1.00 78.31 183 TRP A CA 1
ATOM 1397 C C . TRP A 1 183 ? 7.698 0.096 -1.255 1.00 78.31 183 TRP A C 1
ATOM 1399 O O . TRP A 1 183 ? 8.537 0.004 -0.359 1.00 78.31 183 TRP A O 1
ATOM 1409 N N . THR A 1 184 ? 6.755 -0.815 -1.464 1.00 77.44 184 THR A N 1
ATOM 1410 C CA . THR A 1 184 ? 6.764 -2.133 -0.828 1.00 77.44 184 THR A CA 1
ATOM 1411 C C . THR A 1 184 ? 7.133 -3.182 -1.868 1.00 77.44 184 THR A C 1
ATOM 1413 O O . THR A 1 184 ? 6.839 -2.997 -3.052 1.00 77.44 184 THR A O 1
ATOM 1416 N N . ASP A 1 185 ? 7.713 -4.301 -1.435 1.00 76.62 185 ASP A N 1
ATOM 1417 C CA . ASP A 1 185 ? 8.084 -5.402 -2.338 1.00 76.62 185 ASP A CA 1
ATOM 1418 C C . ASP A 1 185 ? 6.889 -5.854 -3.188 1.00 76.62 185 ASP A C 1
ATOM 1420 O O . ASP A 1 185 ? 6.992 -5.991 -4.401 1.00 76.62 185 ASP A O 1
ATOM 1424 N N . GLY A 1 186 ? 5.698 -5.949 -2.584 1.00 72.75 186 GLY A N 1
ATOM 1425 C CA . GLY A 1 186 ? 4.477 -6.322 -3.300 1.00 72.75 186 GLY A CA 1
ATOM 1426 C C . GLY A 1 186 ? 4.037 -5.316 -4.373 1.00 72.75 186 GLY A C 1
ATOM 1427 O O . GLY A 1 186 ? 3.443 -5.718 -5.376 1.00 72.75 186 GLY A O 1
ATOM 1428 N N . MET A 1 187 ? 4.329 -4.021 -4.194 1.00 77.19 187 MET A N 1
ATOM 1429 C CA . MET A 1 187 ? 4.081 -3.001 -5.220 1.00 77.19 187 MET A CA 1
ATOM 1430 C C . MET A 1 187 ? 5.070 -3.140 -6.377 1.00 77.19 187 MET A C 1
ATOM 1432 O O . MET A 1 187 ? 4.646 -3.132 -7.531 1.00 77.19 187 MET A O 1
ATOM 1436 N N . LEU A 1 188 ? 6.359 -3.314 -6.077 1.00 81.94 188 LEU A N 1
ATOM 1437 C CA . LEU A 1 188 ? 7.404 -3.497 -7.088 1.00 81.94 188 LEU A CA 1
ATOM 1438 C C . LEU A 1 188 ? 7.191 -4.786 -7.890 1.00 81.94 188 LEU A C 1
ATOM 1440 O O . LEU A 1 188 ? 7.239 -4.760 -9.117 1.00 81.94 188 LEU A O 1
ATOM 1444 N N . ASP A 1 189 ? 6.823 -5.881 -7.224 1.00 82.00 189 ASP A N 1
ATOM 1445 C CA . ASP A 1 189 ? 6.460 -7.142 -7.872 1.00 82.00 189 ASP A CA 1
ATOM 1446 C C . ASP A 1 189 ? 5.284 -6.974 -8.837 1.00 82.00 189 ASP A C 1
ATOM 1448 O O . ASP A 1 189 ? 5.233 -7.605 -9.896 1.00 82.00 189 ASP A O 1
ATOM 1452 N N . ARG A 1 190 ? 4.305 -6.132 -8.480 1.00 77.75 190 ARG A N 1
ATOM 1453 C CA . ARG A 1 190 ? 3.163 -5.847 -9.353 1.00 77.75 190 ARG A CA 1
ATOM 1454 C C . ARG A 1 190 ? 3.583 -5.024 -10.565 1.00 77.75 190 ARG A C 1
ATOM 1456 O O . ARG A 1 190 ? 3.213 -5.397 -11.672 1.00 77.75 190 ARG A O 1
ATOM 1463 N N . VAL A 1 191 ? 4.408 -3.994 -10.375 1.00 83.25 191 VAL A N 1
ATOM 1464 C CA . VAL A 1 191 ? 4.988 -3.209 -11.479 1.00 83.25 191 VAL A CA 1
ATOM 1465 C C . VAL A 1 191 ? 5.765 -4.116 -12.439 1.00 83.25 191 VAL A C 1
ATOM 1467 O O . VAL A 1 191 ? 5.548 -4.042 -13.650 1.00 83.25 191 VAL A O 1
ATOM 1470 N N . LYS A 1 192 ? 6.594 -5.034 -11.919 1.00 86.75 192 LYS A N 1
ATOM 1471 C CA . LYS A 1 192 ? 7.328 -6.008 -12.741 1.00 86.75 192 LYS A CA 1
ATOM 1472 C C . LYS A 1 192 ? 6.378 -6.914 -13.531 1.00 86.75 192 LYS A C 1
ATOM 1474 O O . LYS A 1 192 ? 6.556 -7.074 -14.737 1.00 86.75 192 LYS A O 1
ATOM 1479 N N . ARG A 1 193 ? 5.353 -7.490 -12.891 1.00 86.19 193 ARG A N 1
ATOM 1480 C CA . ARG A 1 193 ? 4.369 -8.357 -13.573 1.00 86.19 193 ARG A CA 1
ATOM 1481 C C . ARG A 1 193 ? 3.586 -7.624 -14.661 1.00 86.19 193 ARG A C 1
ATOM 1483 O O . ARG A 1 193 ? 3.396 -8.178 -15.744 1.00 86.19 193 ARG A O 1
ATOM 1490 N N . ASP A 1 194 ? 3.154 -6.398 -14.389 1.00 81.81 194 ASP A N 1
ATOM 1491 C CA . ASP A 1 194 ? 2.415 -5.585 -15.357 1.00 81.81 194 ASP A CA 1
ATOM 1492 C C . ASP A 1 194 ? 3.312 -5.219 -16.550 1.00 81.81 194 ASP A C 1
ATOM 1494 O O . ASP A 1 194 ? 2.873 -5.285 -17.698 1.00 81.81 194 ASP A O 1
ATOM 1498 N N . CYS A 1 195 ? 4.590 -4.916 -16.298 1.00 85.44 195 CYS A N 1
ATOM 1499 C CA . CYS A 1 195 ? 5.594 -4.709 -17.341 1.00 85.44 195 CYS A CA 1
ATOM 1500 C C . CYS A 1 195 ? 5.772 -5.954 -18.223 1.00 85.44 195 CYS A C 1
ATOM 1502 O O . CYS A 1 195 ? 5.665 -5.856 -19.445 1.00 85.44 195 CYS A O 1
ATOM 1504 N N . LEU A 1 196 ? 5.971 -7.132 -17.619 1.00 87.62 196 LEU A N 1
ATOM 1505 C CA . LEU A 1 196 ? 6.152 -8.389 -18.355 1.00 87.62 196 LEU A CA 1
ATOM 1506 C C . LEU A 1 196 ? 4.928 -8.733 -19.209 1.00 87.62 196 LEU A C 1
ATOM 1508 O O . LEU A 1 196 ? 5.065 -9.164 -20.351 1.00 87.62 196 LEU A O 1
ATOM 1512 N N . THR A 1 197 ? 3.728 -8.503 -18.671 1.00 84.81 197 THR A N 1
ATOM 1513 C CA . THR A 1 197 ? 2.473 -8.725 -19.402 1.00 84.81 197 THR A CA 1
ATOM 1514 C C . THR A 1 197 ? 2.396 -7.819 -20.631 1.00 84.81 197 THR A C 1
ATOM 1516 O O . THR A 1 197 ? 2.153 -8.304 -21.731 1.00 84.81 197 THR A O 1
ATOM 1519 N N . ARG A 1 198 ? 2.707 -6.523 -20.482 1.00 82.75 198 ARG A N 1
ATOM 1520 C CA . ARG A 1 198 ? 2.712 -5.569 -21.605 1.00 82.75 198 ARG A CA 1
ATOM 1521 C C . ARG A 1 198 ? 3.761 -5.899 -22.664 1.00 82.75 198 ARG A C 1
ATOM 1523 O O . ARG A 1 198 ? 3.458 -5.803 -23.847 1.00 82.75 198 ARG A O 1
ATOM 1530 N N . MET A 1 199 ? 4.967 -6.296 -22.257 1.00 82.31 199 MET A N 1
ATOM 1531 C CA . MET A 1 199 ? 6.030 -6.707 -23.186 1.00 82.31 199 MET A CA 1
ATOM 1532 C C . MET A 1 199 ? 5.596 -7.900 -24.042 1.00 82.31 199 MET A C 1
ATOM 1534 O O . MET A 1 199 ? 5.800 -7.902 -25.258 1.00 82.31 199 MET A O 1
ATOM 1538 N N . LYS A 1 200 ? 4.928 -8.872 -23.41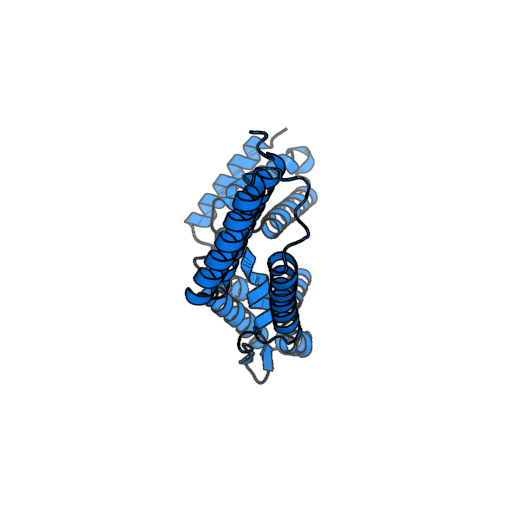2 1.00 82.12 200 LYS A N 1
ATOM 1539 C CA . LYS A 1 200 ? 4.383 -10.049 -24.086 1.00 82.12 200 LYS A CA 1
ATOM 1540 C C . LYS A 1 200 ? 3.257 -9.686 -25.055 1.00 82.12 200 LYS A C 1
ATOM 1542 O O . LYS A 1 200 ? 3.260 -10.150 -26.193 1.00 82.12 200 LYS A O 1
ATOM 1547 N N . ASP A 1 201 ? 2.331 -8.828 -24.632 1.00 81.69 201 ASP A N 1
ATOM 1548 C CA . ASP A 1 201 ? 1.203 -8.384 -25.459 1.00 81.69 201 ASP A CA 1
ATOM 1549 C C . ASP A 1 201 ? 1.655 -7.548 -26.671 1.00 81.69 201 ASP A C 1
ATOM 1551 O O . ASP A 1 201 ? 1.024 -7.591 -27.726 1.00 81.69 201 ASP A O 1
ATOM 1555 N N . GLN A 1 202 ? 2.766 -6.814 -26.547 1.00 77.88 202 GLN A N 1
ATOM 1556 C CA . GLN A 1 202 ? 3.354 -6.013 -27.628 1.00 77.88 202 GLN A CA 1
ATOM 1557 C C . GLN A 1 202 ? 4.220 -6.826 -28.604 1.00 77.88 202 GLN A C 1
ATOM 1559 O O . GLN A 1 202 ? 4.665 -6.285 -29.614 1.00 77.88 202 GLN A O 1
ATOM 1564 N N . GLY A 1 203 ? 4.457 -8.116 -28.340 1.00 69.94 203 GLY A N 1
ATOM 1565 C CA . GLY A 1 203 ? 5.303 -8.963 -29.187 1.00 69.94 203 GLY A CA 1
ATOM 1566 C C . GLY A 1 203 ? 6.797 -8.621 -29.121 1.00 69.94 203 GLY A C 1
ATOM 1567 O O . GLY A 1 203 ? 7.569 -9.068 -29.969 1.00 69.94 203 GLY A O 1
ATOM 1568 N N . SER A 1 204 ? 7.221 -7.861 -28.109 1.00 65.25 204 SER A N 1
ATOM 1569 C CA . SER A 1 204 ? 8.596 -7.366 -27.948 1.00 65.25 204 SER A CA 1
ATOM 1570 C C . SER A 1 204 ? 9.597 -8.450 -27.515 1.00 65.25 204 SER A C 1
ATOM 1572 O O . SER A 1 204 ? 10.807 -8.216 -27.530 1.00 65.25 204 SER A O 1
ATOM 1574 N N . ASP A 1 205 ? 9.116 -9.655 -27.180 1.00 62.44 205 ASP A N 1
ATOM 1575 C CA . ASP A 1 205 ? 9.924 -10.804 -26.739 1.00 62.44 205 ASP A CA 1
ATOM 1576 C C . ASP A 1 205 ? 10.954 -11.271 -27.787 1.00 62.44 205 ASP A C 1
ATOM 1578 O O . ASP A 1 205 ? 11.936 -11.940 -27.446 1.00 62.44 205 ASP A O 1
ATOM 1582 N N . GLY A 1 206 ? 10.751 -10.937 -29.065 1.00 64.38 206 GLY A N 1
ATOM 1583 C CA . GLY A 1 206 ? 11.669 -11.285 -30.153 1.00 64.38 206 GLY A CA 1
ATOM 1584 C C . GLY A 1 206 ? 12.939 -10.430 -30.200 1.00 64.38 206 GLY A C 1
ATOM 1585 O O . GLY A 1 206 ? 14.001 -10.949 -30.535 1.00 64.38 206 GLY A O 1
ATOM 1586 N N . GLU A 1 207 ? 12.848 -9.151 -29.832 1.00 76.06 207 GLU A N 1
ATOM 1587 C CA . GLU A 1 207 ? 13.927 -8.160 -30.003 1.00 76.06 207 GLU A CA 1
ATOM 1588 C C . GLU A 1 207 ? 14.628 -7.813 -28.676 1.00 76.06 207 GLU A C 1
ATOM 1590 O O . GLU A 1 207 ? 15.811 -7.463 -28.657 1.00 76.06 207 GLU A O 1
ATOM 1595 N N . TYR A 1 208 ? 13.931 -7.995 -27.550 1.00 81.75 208 TYR A N 1
ATOM 1596 C CA . TYR A 1 208 ? 14.416 -7.635 -26.220 1.00 81.75 208 TYR A CA 1
ATOM 1597 C C . TYR A 1 208 ? 14.238 -8.779 -25.212 1.00 81.75 208 TYR A C 1
ATOM 1599 O O . TYR A 1 208 ? 13.376 -9.651 -25.338 1.00 81.75 208 TYR A O 1
ATOM 1607 N N . ASP A 1 209 ? 15.090 -8.802 -24.193 1.00 86.56 209 ASP A N 1
ATOM 1608 C CA . ASP A 1 209 ? 14.956 -9.633 -23.000 1.00 86.56 209 ASP A CA 1
ATOM 1609 C C . ASP A 1 209 ? 13.996 -8.945 -22.016 1.00 86.56 209 ASP A C 1
ATOM 1611 O O . ASP A 1 209 ? 14.378 -8.025 -21.285 1.00 86.56 209 ASP A O 1
ATOM 1615 N N . GLY A 1 210 ? 12.729 -9.371 -22.030 1.00 85.81 210 GLY A N 1
ATOM 1616 C CA . GLY A 1 210 ? 11.665 -8.784 -21.213 1.00 85.81 210 GLY A CA 1
ATOM 1617 C C . GLY A 1 210 ? 11.922 -8.850 -19.702 1.00 85.81 210 GLY A C 1
ATOM 1618 O O . GLY A 1 210 ? 11.572 -7.908 -18.994 1.00 85.81 210 GLY A O 1
ATOM 1619 N N . GLU A 1 211 ? 12.587 -9.900 -19.204 1.00 90.06 211 GLU A N 1
ATOM 1620 C CA . GLU A 1 211 ? 12.983 -10.008 -17.789 1.00 90.06 211 GLU A CA 1
ATOM 1621 C C . GLU A 1 211 ? 13.988 -8.910 -17.435 1.00 90.06 211 GLU A C 1
ATOM 1623 O O . GLU A 1 211 ? 13.737 -8.119 -16.524 1.00 90.06 211 GLU A O 1
ATOM 1628 N N . LYS A 1 212 ? 15.072 -8.778 -18.213 1.00 90.50 212 LYS A N 1
ATOM 1629 C CA . LYS A 1 212 ? 16.074 -7.721 -17.988 1.00 90.50 212 LYS A CA 1
ATOM 1630 C C . LYS A 1 212 ? 15.487 -6.321 -18.108 1.00 90.50 212 LYS A C 1
ATOM 1632 O O . LYS A 1 212 ? 15.840 -5.446 -17.316 1.00 90.50 212 LYS A O 1
ATOM 1637 N N . PHE A 1 213 ? 14.607 -6.101 -19.086 1.00 90.94 213 PHE A N 1
ATOM 1638 C CA . PHE A 1 213 ? 13.935 -4.817 -19.262 1.00 90.94 213 PHE A CA 1
ATOM 1639 C C . PHE A 1 213 ? 13.094 -4.465 -18.030 1.00 90.94 213 PHE A C 1
ATOM 1641 O O . PHE A 1 213 ? 13.270 -3.396 -17.442 1.00 90.94 213 PHE A O 1
ATOM 1648 N N . CYS A 1 214 ? 12.215 -5.376 -17.608 1.00 90.25 214 CYS A N 1
ATOM 1649 C CA . CYS A 1 214 ? 11.296 -5.125 -16.505 1.00 90.25 214 CYS A CA 1
ATOM 1650 C C . CYS A 1 214 ? 12.000 -5.059 -15.145 1.00 90.25 214 CYS A C 1
ATOM 1652 O O . CYS A 1 214 ? 11.580 -4.271 -14.295 1.00 90.25 214 CYS A O 1
ATOM 1654 N N . ASP A 1 215 ? 13.096 -5.795 -14.944 1.00 92.44 215 ASP A N 1
ATOM 1655 C CA . ASP A 1 215 ? 13.949 -5.644 -13.761 1.00 92.44 215 ASP A CA 1
ATOM 1656 C C . ASP A 1 215 ? 14.644 -4.285 -13.728 1.00 92.44 215 ASP A C 1
ATOM 1658 O O . ASP A 1 215 ? 14.610 -3.597 -12.706 1.00 92.44 215 ASP A O 1
ATOM 1662 N N . CYS A 1 216 ? 15.237 -3.860 -14.847 1.00 92.56 216 CYS A N 1
ATOM 1663 C CA . CYS A 1 216 ? 15.850 -2.538 -14.956 1.00 92.56 216 CYS A CA 1
ATOM 1664 C C . CYS A 1 216 ? 14.836 -1.430 -14.648 1.00 92.56 216 CYS A C 1
ATOM 1666 O O . CYS A 1 216 ? 15.108 -0.553 -13.824 1.00 92.56 216 CYS A O 1
ATOM 1668 N N . LEU A 1 217 ? 13.650 -1.502 -15.260 1.00 91.06 217 LEU A N 1
ATOM 1669 C CA . LEU A 1 217 ? 12.602 -0.503 -15.091 1.00 91.06 217 LEU A CA 1
ATOM 1670 C C . LEU A 1 217 ? 12.122 -0.447 -13.639 1.00 91.06 217 LEU A C 1
ATOM 1672 O O . LEU A 1 217 ? 12.067 0.633 -13.057 1.00 91.06 217 LEU A O 1
ATOM 1676 N N . THR A 1 218 ? 11.847 -1.601 -13.029 1.00 90.00 218 THR A N 1
ATOM 1677 C CA . THR A 1 218 ? 11.388 -1.682 -11.634 1.00 90.00 218 THR A CA 1
ATOM 1678 C C . THR A 1 218 ? 12.437 -1.119 -10.673 1.00 90.00 218 THR A C 1
ATOM 1680 O O . THR A 1 218 ? 12.104 -0.309 -9.809 1.00 90.00 218 THR A O 1
ATOM 1683 N N . ASN A 1 219 ? 13.713 -1.467 -10.864 1.00 90.81 219 ASN A N 1
ATOM 1684 C CA . ASN A 1 219 ? 14.809 -0.977 -10.027 1.00 90.81 219 ASN A CA 1
ATOM 1685 C C . ASN A 1 219 ? 15.008 0.536 -10.146 1.00 90.81 219 ASN A C 1
ATOM 1687 O O . ASN A 1 219 ? 15.215 1.205 -9.135 1.00 90.81 219 ASN A O 1
ATOM 1691 N N . LYS A 1 220 ? 14.936 1.092 -11.362 1.00 89.69 220 LYS A N 1
ATOM 1692 C CA . LYS A 1 220 ? 15.070 2.540 -11.564 1.00 89.69 220 LYS A CA 1
ATOM 1693 C C . LYS A 1 220 ? 13.867 3.303 -11.017 1.00 89.69 220 LYS A C 1
ATOM 1695 O O . LYS A 1 220 ? 14.053 4.305 -10.337 1.00 89.69 220 LYS A O 1
ATOM 1700 N N . VAL A 1 221 ? 12.649 2.809 -11.234 1.00 86.25 221 VAL A N 1
ATOM 1701 C CA . VAL A 1 221 ? 11.419 3.413 -10.694 1.00 86.25 221 VAL A CA 1
ATOM 1702 C C . VAL A 1 221 ? 11.405 3.395 -9.160 1.00 86.25 221 VAL A C 1
ATOM 1704 O O . VAL A 1 221 ? 10.954 4.364 -8.550 1.00 86.25 221 VAL A O 1
ATOM 1707 N N . ALA A 1 222 ? 11.959 2.356 -8.526 1.00 85.38 222 ALA A N 1
ATOM 1708 C CA . ALA A 1 222 ? 12.057 2.254 -7.069 1.00 85.38 222 ALA A CA 1
ATOM 1709 C C . ALA A 1 222 ? 12.897 3.371 -6.413 1.00 85.38 222 ALA A C 1
ATOM 1711 O O . ALA A 1 222 ? 12.755 3.617 -5.215 1.00 85.38 222 ALA A O 1
ATOM 1712 N N . LEU A 1 223 ? 13.757 4.055 -7.181 1.00 85.69 223 LEU A N 1
ATOM 1713 C CA . LEU A 1 223 ? 14.545 5.203 -6.710 1.00 85.69 223 LEU A CA 1
ATOM 1714 C C . LEU A 1 223 ? 13.707 6.479 -6.561 1.00 85.69 223 LEU A C 1
ATOM 1716 O O . LEU A 1 223 ? 14.142 7.431 -5.914 1.00 85.69 223 LEU A O 1
ATOM 1720 N N . HIS A 1 224 ? 12.513 6.502 -7.149 1.00 82.06 224 HIS A N 1
ATOM 1721 C CA . HIS A 1 224 ? 11.577 7.613 -7.067 1.00 82.06 224 HIS A CA 1
ATOM 1722 C C . HIS A 1 224 ? 10.444 7.297 -6.079 1.00 82.06 224 HIS A C 1
ATOM 1724 O O . HIS A 1 224 ? 10.213 6.144 -5.718 1.00 82.06 224 HIS A O 1
ATOM 1730 N N . SER A 1 225 ? 9.707 8.321 -5.639 1.00 73.75 225 SER A N 1
ATOM 1731 C CA . SER A 1 225 ? 8.482 8.123 -4.844 1.00 73.75 225 SER A CA 1
ATOM 1732 C C . SER A 1 225 ? 7.483 7.243 -5.610 1.00 73.75 225 SER A C 1
ATOM 1734 O O . SER A 1 225 ? 7.383 7.397 -6.824 1.00 73.75 225 SER A O 1
ATOM 1736 N N . PRO A 1 226 ? 6.665 6.390 -4.967 1.00 73.25 226 PRO A N 1
ATOM 1737 C CA . PRO A 1 226 ? 5.595 5.659 -5.658 1.00 73.25 226 PRO A CA 1
ATOM 1738 C C . PRO A 1 226 ? 4.594 6.549 -6.401 1.00 73.25 226 PRO A C 1
ATOM 1740 O O . PRO A 1 226 ? 3.947 6.116 -7.352 1.00 73.25 226 PRO A O 1
ATOM 1743 N N . THR A 1 227 ? 4.504 7.819 -6.010 1.00 69.19 227 THR A N 1
ATOM 1744 C CA . THR A 1 227 ? 3.710 8.839 -6.702 1.00 69.19 227 THR A CA 1
ATOM 1745 C C . THR A 1 227 ? 4.304 9.249 -8.053 1.00 69.19 227 THR A C 1
ATOM 1747 O O . THR A 1 227 ? 3.593 9.826 -8.862 1.00 69.19 227 THR A O 1
ATOM 1750 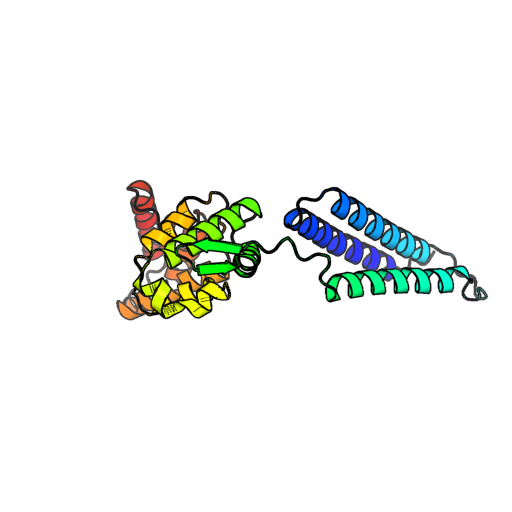N N . PHE A 1 228 ? 5.565 8.917 -8.340 1.00 71.06 228 PHE A N 1
ATOM 1751 C CA . PHE A 1 228 ? 6.265 9.228 -9.592 1.00 71.06 228 PHE A CA 1
ATOM 1752 C C . PHE A 1 228 ? 5.583 8.642 -10.831 1.00 71.06 228 PHE A C 1
ATOM 1754 O O . PHE A 1 228 ? 5.510 9.308 -11.854 1.00 71.06 228 PHE A O 1
ATOM 1761 N N . LEU A 1 229 ? 5.030 7.427 -10.733 1.00 66.31 229 LEU A N 1
ATOM 1762 C CA . LEU A 1 229 ? 4.276 6.810 -11.836 1.00 66.31 229 LEU A CA 1
ATOM 1763 C C . LEU A 1 229 ? 2.905 7.460 -12.074 1.00 66.31 229 LEU A C 1
ATOM 1765 O O . LEU A 1 229 ? 2.244 7.161 -13.065 1.00 66.31 229 LEU A O 1
ATOM 1769 N N . LEU A 1 230 ? 2.453 8.283 -11.131 1.00 65.00 230 LEU A N 1
ATOM 1770 C CA . LEU A 1 230 ? 1.131 8.905 -11.118 1.00 65.00 230 LEU A CA 1
ATOM 1771 C C . LEU A 1 230 ? 1.208 10.408 -11.390 1.00 65.00 230 LEU A C 1
ATOM 1773 O O . LEU A 1 230 ? 0.191 11.023 -11.698 1.00 65.00 230 LEU A O 1
ATOM 1777 N N . ASP A 1 231 ? 2.400 10.985 -11.266 1.00 63.84 231 ASP A N 1
ATOM 1778 C CA . ASP A 1 231 ? 2.666 12.379 -11.555 1.00 63.84 231 ASP A CA 1
ATOM 1779 C C . ASP A 1 231 ? 2.870 12.547 -13.063 1.00 63.84 231 ASP A C 1
ATOM 1781 O O . ASP A 1 231 ? 3.744 11.909 -13.651 1.00 63.84 231 ASP A O 1
ATOM 1785 N N . VAL A 1 232 ? 2.057 13.386 -13.704 1.00 66.56 232 VAL A N 1
ATOM 1786 C CA . VAL A 1 232 ? 2.130 13.664 -15.151 1.00 66.56 232 VAL A CA 1
ATOM 1787 C C . VAL A 1 232 ? 2.696 15.068 -15.352 1.00 66.56 232 VAL A C 1
ATOM 1789 O O . VAL A 1 232 ? 2.082 15.940 -15.967 1.00 66.56 232 VAL A O 1
ATOM 1792 N N . THR A 1 233 ? 3.864 15.313 -14.764 1.00 74.19 233 THR A N 1
ATOM 1793 C CA . THR A 1 233 ? 4.630 16.539 -14.974 1.00 74.19 233 THR A CA 1
ATOM 1794 C C . THR A 1 233 ? 5.589 16.357 -16.153 1.00 74.19 233 THR A C 1
ATOM 1796 O O . THR A 1 233 ? 5.974 15.234 -16.479 1.00 74.19 233 THR A O 1
ATOM 1799 N N . PRO A 1 234 ? 6.013 17.444 -16.823 1.00 77.62 234 PRO A N 1
ATOM 1800 C CA . PRO A 1 234 ? 7.031 17.352 -17.869 1.00 77.62 234 PRO A CA 1
ATOM 1801 C C . PRO A 1 234 ? 8.306 16.639 -17.393 1.00 77.62 234 PRO A C 1
ATOM 1803 O O . PRO A 1 234 ? 8.868 15.828 -18.126 1.00 77.62 234 PRO A O 1
ATOM 1806 N N . ASP A 1 235 ? 8.709 16.884 -16.144 1.00 78.19 235 ASP A N 1
ATOM 1807 C CA . ASP A 1 235 ? 9.904 16.291 -15.544 1.00 78.19 235 ASP A CA 1
ATOM 1808 C C . ASP A 1 235 ? 9.733 14.792 -15.261 1.00 78.19 235 ASP A C 1
ATOM 1810 O O . ASP A 1 235 ? 10.642 14.008 -15.545 1.00 78.19 235 ASP A O 1
ATOM 1814 N N . SER A 1 236 ? 8.573 14.360 -14.748 1.00 75.00 236 SER A N 1
ATOM 1815 C CA . SER A 1 236 ? 8.309 12.934 -14.515 1.00 75.00 236 SER A CA 1
ATOM 1816 C C . SER A 1 236 ? 8.220 12.153 -15.826 1.00 75.00 236 SER A C 1
ATOM 1818 O O . SER A 1 236 ? 8.758 11.050 -15.922 1.00 75.00 236 SER A O 1
ATOM 1820 N N . VAL A 1 237 ? 7.623 12.745 -16.866 1.00 79.75 237 VAL A N 1
ATOM 1821 C CA . VAL A 1 237 ? 7.548 12.157 -18.211 1.00 79.75 237 VAL A CA 1
ATOM 1822 C C . VAL A 1 237 ? 8.936 12.051 -18.840 1.00 79.75 237 VAL A C 1
ATOM 1824 O O . VAL A 1 237 ? 9.279 10.997 -19.378 1.00 79.75 237 VAL A O 1
ATOM 1827 N N . ALA A 1 238 ? 9.760 13.097 -18.744 1.00 85.19 238 ALA A N 1
ATOM 1828 C CA . ALA A 1 238 ? 11.132 13.070 -19.246 1.00 85.19 238 ALA A CA 1
ATOM 1829 C C . ALA A 1 238 ? 11.972 11.999 -18.532 1.00 85.19 238 ALA A C 1
ATOM 1831 O O . ALA A 1 238 ? 12.654 11.207 -19.183 1.00 85.19 238 ALA A O 1
ATOM 1832 N N . ALA A 1 239 ? 11.867 11.915 -17.204 1.00 86.50 239 ALA A N 1
ATOM 1833 C CA . ALA A 1 239 ? 12.562 10.905 -16.415 1.00 86.50 239 ALA A CA 1
ATOM 1834 C C . ALA A 1 239 ? 12.101 9.477 -16.758 1.00 86.50 239 ALA A C 1
ATOM 1836 O O . ALA A 1 239 ? 12.937 8.592 -16.933 1.00 86.50 239 ALA A O 1
ATOM 1837 N N . LEU A 1 240 ? 10.792 9.243 -16.909 1.00 85.19 240 LEU A N 1
ATOM 1838 C CA . LEU A 1 240 ? 10.259 7.942 -17.329 1.00 85.19 240 LEU A CA 1
ATOM 1839 C C . LEU A 1 240 ? 10.726 7.550 -18.730 1.00 85.19 240 LEU A C 1
ATOM 1841 O O . LEU A 1 240 ? 11.097 6.396 -18.942 1.00 85.19 240 LEU A O 1
ATOM 1845 N N . THR A 1 241 ? 10.753 8.506 -19.657 1.00 85.94 241 THR A N 1
ATOM 1846 C CA . THR A 1 241 ? 11.236 8.285 -21.025 1.00 85.94 241 THR A CA 1
ATOM 1847 C C . THR A 1 241 ? 12.709 7.879 -21.011 1.00 85.94 241 THR A C 1
ATOM 1849 O O . THR A 1 241 ? 13.068 6.858 -21.592 1.00 85.94 241 THR A O 1
ATOM 1852 N N . GLN A 1 242 ? 13.550 8.585 -20.248 1.00 91.19 242 GLN A N 1
ATOM 1853 C CA . GLN A 1 242 ? 14.966 8.233 -20.107 1.00 91.19 242 GLN A CA 1
ATOM 1854 C C . GLN A 1 242 ? 15.162 6.844 -19.479 1.00 91.19 242 GLN A C 1
ATOM 1856 O O . GLN A 1 242 ? 15.990 6.060 -19.938 1.00 91.19 242 GLN A O 1
ATOM 1861 N N . ILE A 1 243 ? 14.386 6.506 -18.440 1.00 90.94 243 ILE A N 1
ATOM 1862 C CA . ILE A 1 243 ? 14.419 5.171 -17.823 1.00 90.94 243 ILE A CA 1
ATOM 1863 C C . ILE A 1 243 ? 14.079 4.095 -18.861 1.00 90.94 243 ILE A C 1
ATOM 1865 O O . ILE A 1 243 ? 14.761 3.071 -18.921 1.00 90.94 243 ILE A O 1
ATOM 1869 N N . GLN A 1 244 ? 13.049 4.322 -19.679 1.00 88.25 244 GLN A N 1
ATOM 1870 C CA . GLN A 1 244 ? 12.657 3.394 -20.737 1.00 88.25 244 GLN A CA 1
ATOM 1871 C C . GLN A 1 244 ? 13.756 3.225 -21.786 1.00 88.25 244 GLN A C 1
ATOM 1873 O O . GLN A 1 244 ? 14.069 2.088 -22.137 1.00 88.25 244 GLN A O 1
ATOM 1878 N N . GLU A 1 245 ? 14.372 4.309 -22.256 1.00 90.06 245 GLU A N 1
ATOM 1879 C CA . GLU A 1 245 ? 15.471 4.256 -23.227 1.00 90.06 245 GLU A CA 1
ATOM 1880 C C . GLU A 1 245 ? 16.671 3.469 -22.687 1.00 90.06 245 GLU A C 1
ATOM 1882 O O . GLU A 1 245 ? 17.149 2.538 -23.341 1.00 90.06 245 GLU A O 1
ATOM 1887 N N . ASP A 1 246 ? 17.099 3.766 -21.458 1.00 91.56 246 ASP A N 1
ATOM 1888 C CA . ASP A 1 246 ? 18.224 3.089 -20.814 1.00 91.56 246 ASP A CA 1
ATOM 1889 C C . ASP A 1 246 ? 17.968 1.583 -20.657 1.00 91.56 246 ASP A C 1
ATOM 1891 O O . ASP A 1 246 ? 18.836 0.752 -20.940 1.00 91.56 246 ASP A O 1
ATOM 1895 N N . CYS A 1 247 ? 16.765 1.211 -20.208 1.00 91.44 247 CYS A N 1
ATOM 1896 C CA . CYS A 1 247 ? 16.404 -0.190 -20.017 1.00 91.44 247 CYS A CA 1
ATOM 1897 C C . CYS A 1 247 ? 16.200 -0.921 -21.349 1.00 91.44 247 CYS A C 1
ATOM 1899 O O . CYS A 1 247 ? 16.525 -2.106 -21.454 1.00 91.44 247 CYS A O 1
ATOM 1901 N N . THR A 1 248 ? 15.726 -0.230 -22.389 1.00 87.69 248 THR A N 1
ATOM 1902 C CA . THR A 1 248 ? 15.623 -0.776 -23.752 1.00 87.69 248 THR A CA 1
ATOM 1903 C C . THR A 1 248 ? 17.010 -1.077 -24.316 1.00 87.69 248 THR A C 1
ATOM 1905 O O . THR A 1 248 ? 17.247 -2.165 -24.838 1.00 87.69 248 THR A O 1
ATOM 1908 N N . ALA A 1 249 ? 17.963 -0.154 -24.156 1.00 89.25 249 ALA A N 1
ATOM 1909 C CA . ALA A 1 249 ? 19.341 -0.355 -24.596 1.00 89.25 249 ALA A CA 1
ATOM 1910 C C . ALA A 1 249 ? 20.012 -1.544 -23.885 1.00 89.25 249 ALA A C 1
ATOM 1912 O O . ALA A 1 249 ? 20.728 -2.317 -24.519 1.00 89.25 249 ALA A O 1
ATOM 1913 N N . LEU A 1 250 ? 19.747 -1.720 -22.587 1.00 89.81 250 LEU A N 1
ATOM 1914 C CA . LEU A 1 250 ? 20.328 -2.790 -21.768 1.00 89.81 250 LEU A CA 1
ATOM 1915 C C . LEU A 1 250 ? 19.710 -4.176 -22.025 1.00 89.81 250 LEU A C 1
ATOM 1917 O O . LEU A 1 250 ? 20.350 -5.196 -21.765 1.00 89.81 250 LEU A O 1
ATOM 1921 N N . SER A 1 251 ? 18.470 -4.223 -22.509 1.00 87.44 251 SER A N 1
ATOM 1922 C CA . SER A 1 251 ? 17.715 -5.464 -22.733 1.00 87.44 251 SER A CA 1
ATOM 1923 C C . SER A 1 251 ? 17.766 -5.975 -24.171 1.00 87.44 251 SER A C 1
ATOM 1925 O O . SER A 1 251 ? 17.242 -7.054 -24.440 1.00 87.44 251 SER A O 1
ATOM 1927 N N . ARG A 1 252 ? 18.391 -5.241 -25.097 1.00 85.38 252 ARG A N 1
ATOM 1928 C CA . ARG A 1 252 ? 18.531 -5.665 -26.495 1.00 85.38 252 ARG A CA 1
ATOM 1929 C C . ARG A 1 252 ? 19.343 -6.966 -26.579 1.00 85.38 252 ARG A C 1
ATOM 1931 O O . ARG A 1 252 ? 20.383 -7.085 -25.928 1.00 85.38 252 ARG A O 1
ATOM 1938 N N . LYS A 1 253 ? 18.822 -7.941 -27.327 1.00 75.75 253 LYS A N 1
ATOM 1939 C CA . LYS A 1 253 ? 19.442 -9.263 -27.515 1.00 75.75 253 LYS A CA 1
ATOM 1940 C C . LYS A 1 253 ? 20.586 -9.238 -28.523 1.00 75.75 253 LYS A C 1
ATOM 1942 O O . LYS A 1 253 ? 20.525 -8.421 -29.470 1.00 75.75 253 LYS A O 1
#

Radius of gyration: 26.27 Å; chains: 1; bounding box: 61×46×77 Å

pLDDT: mean 72.12, std 13.99, range [35.38, 92.56]

Secondary structure (DSSP, 8-state):
----HHHHHHHHHHHHHHHHHHHHHHHHH--HHHHHHHHHHHHHHHHHHHHHHH----TT----HHHHHHHHHHHHHHHHHHHHHHTTTT-----EEEETTEEEE-HHHHHHGGGTBSSHHHHHHHHHHHHHHHHHSHHHHHHSHHHHHTT-HHHHHHHHHHHT-S-HHHHHHHHHT-TTB---HHHHHHHHHHHHHHHHHTTGGGTB-HHHHHHHHHHHHTTS-GGGGT---HHHHHHHHHHHHHHHHHHB-

Foldseek 3Di:
DPQPVVLLVVLVVLLVVQLVVLVVVCLVPVDPVSSVVSNVVSVVVSVVSNVVRPDDDDPDDDCPPVNVVVCVVVVVVVVVVVVCVVVCVVVPDFDWDAEPNATATQSVQLVVCVQFFRHSVLSVQLSNQLLRVQCPPPVSCVVCVVCRSVNVSVVSVVVCVVVVPDPCLSNLVSLVPRPGTADDPVNLVVQLVVQLVVCVVVVVVVFFDSNQLSVQLSVQCNVDGPSLVVDPDPVSVVSSVVSNVVSRVVGTD